Protein 3TXN (pdb70)

CATH classification: 1.25.40.570

Sequence (353 aa):
NDEERIRIKEQGILQQGELYKQEGKAKELADLIKVTRPFLSSISKAKAAKLVRSLVDMFLDMDAGTGIEVQLCKDCIEWAKQEKRTFLRQSLEARLIALYFDTALYTEALALGAQLLRELKKLDDKNLLVEVQLLESKTYHALSNLPKARAALTSARTTANAIYCPPKVQGALDLQSGILHAADERDFKTAFSYFYEAFEGFDSVDSVKALTSLKYMLLCKIMLGQSDDVNQLVSGKLAITYSGRDIDAMKSVAEASHKRSLADFQAALKEYKKELAEDVIVQAHLGTLYDTMLEQNLCRIIEPYSRVQVAHVAESIQLPMPQVEKKLSQMILDKKFSGILDQGEGVLIVFEE

Nearest PDB structures (foldseek):
  3txn-assembly1_A  TM=1.003E+00  e=1.479E-41  Drosophila melanogaster
  9e8q-assembly1_X  TM=8.795E-01  e=2.581E-27  Homo sapiens
  8jri-assembly1_X  TM=9.017E-01  e=1.755E-26  Homo sapiens
  5vhh-assembly1_X  TM=9.003E-01  e=1.157E-26  Homo sapiens
  7w3i-assembly1_X  TM=8.918E-01  e=2.073E-26  Homo sapiens

Radius of gyration: 26.59 Å; Cα contacts (8 Å, |Δi|>4): 386; chains: 1; bounding box: 50×84×37 Å

Foldseek 3Di:
DVVVVLVVVLVVLLVVLLVCLVVLPLVVLLVSLVVCVVSLVVDDLVSSLVSNVSSLVSNVNRPPDLVVNLVSLVVVLVVCVVVVSPVSNLVSLLVSLVSCLVVVVQVVNVVSLVVSLVVQVVDPDNQSVLSSLQSQLSSCVVVVNLVRSVVSLVVSVVSCVVPPDQLVSLLSSLQSVLLNCPLVPPPLPVSLVSLVSSLVSCPPPPVVSNLVSLLSNLLSCVSVLNLVCLVVSCVDPRNVVSDDLLSVLSNQCSVLSVVLALVSNVVSCVVSVCNACVPPRNVSCVVVVNLSSLVSNLCVQCVVDQKDALVSSCVSNVHDSVVSVVSVVVCCVVVVFAWDAPPPRRMIGHDDD

Organism: Drosophila melanogaster (NCBI:txid7227)

GO terms:
  GO:0000502 proteasome complex (C, IDA)
  GO:0005838 proteasome regulatory particle (C, IDA)
  GO:0043161 proteasome-mediated ubiquitin-dependent protein catabolic process (P, IC)
  GO:0005515 protein binding (F, IPI)
  GO:0005654 nucleoplasm (C, TAS)
  GO:0005829 cytosol (C, TAS)

Solvent-accessible surface area: 18500 Å² total; per-residue (Å²): 171,79,90,72,126,29,119,96,104,24,96,30,13,58,136,72,0,66,88,42,50,130,99,54,87,28,68,79,0,30,90,28,10,50,111,9,52,104,36,3,76,66,22,68,161,75,95,0,6,139,5,8,86,41,2,1,58,18,0,15,92,26,148,23,33,54,49,104,15,20,89,16,1,102,69,1,23,119,37,1,57,78,79,84,25,72,69,3,40,15,17,4,14,10,61,4,2,24,10,17,47,111,37,65,58,57,93,66,2,38,61,22,3,68,113,0,18,59,59,10,121,171,91,132,109,74,59,40,9,1,75,1,6,12,24,41,0,54,0,38,52,44,74,104,45,38,99,116,0,88,62,7,11,87,43,0,59,91,22,10,128,78,39,212,26,72,69,113,27,70,1,14,0,12,13,4,3,0,17,2,64,2,28,43,54,200,50,15,58,60,0,32,59,63,1,97,99,0,8,82,29,2,27,110,84,26,71,112,71,0,44,36,0,2,10,11,5,0,2,0,27,6,37,65,66,82,10,94,52,0,98,132,52,21,74,33,94,77,10,105,105,23,99,32,112,38,8,61,0,2,80,38,2,7,83,0,31,106,112,68,10,8,73,62,0,88,60,3,38,173,101,32,46,154,12,1,44,122,22,127,27,1,84,66,4,14,50,60,8,66,64,70,4,7,22,73,8,1,34,97,21,2,122,103,81,87,156,7,100,1,47,82,0,4,71,60,16,161,40,84,89,103,75,1,44,136,28,1,40,84,3,33,139,91,178,112,29,61,5,95,38,53,135,73,124,23,15,0,51,36,97,117,136

B-factor: mean 65.35, std 15.86, range [28.82, 137.59]

Secondary structure (DSSP, 8-state):
-HHHHHHHHHHHHHHHHHHHHHHT-HHHHHHHHHHTTTGGGGS-HHHHHHHHHHHHHHHTTS---HHHHHHHHHHHHHHHHHTT-HHHHHHHHHHHHHHHHHTT-HHHHHHHHHHHHHHHTTSS-THHHHHHHHHHHHHHHHTT-HHHHHHHHHHHHHHHHHS---HHHHHHHHHHHHHHHHHTTS-HHHHHHHHHHHHHHHTTT-HHHHHHHHHHHHHHHHHTT-GGGHHHHHHSHHHHTT-SHHHHHHHHHHHHHHTT-HHHHHHHHHHSTTTTTTSHHHHHHHHHHHHHHHHHHHHHHHTT-SEEEHHHHHHHHT--HHHHHHHHHHHHHTTSS-EEEETTTTEEEE---

Structure (mmCIF, N/CA/C/O backbone):
data_3TXN
#
_entry.id   3TXN
#
_cell.length_a   161.251
_cell.length_b   161.251
_cell.length_c   42.080
_cell.angle_alpha   90.000
_cell.angle_beta   90.000
_cell.angle_gamma   120.000
#
_symmetry.space_group_name_H-M   'P 61'
#
loop_
_entity.id
_entity.type
_entity.pdbx_description
1 polymer '26S proteasome regulatory complex subunit p42B'
2 non-polymer GLYCEROL
3 non-polymer 'SULFATE ION'
4 water water
#
loop_
_atom_site.group_PDB
_atom_site.id
_atom_site.type_symbol
_atom_site.label_atom_id
_atom_site.label_alt_id
_atom_site.label_comp_id
_atom_site.label_asym_id
_atom_site.label_entity_id
_atom_site.label_seq_id
_atom_site.pdbx_PDB_ins_code
_atom_site.Cartn_x
_atom_site.Cartn_y
_atom_site.Cartn_z
_atom_site.occupancy
_atom_site.B_iso_or_equiv
_atom_site.auth_seq_id
_atom_site.auth_comp_id
_atom_site.auth_asym_id
_atom_site.auth_atom_id
_atom_site.pdbx_PDB_model_num
ATOM 1 N N . ASN A 1 10 ? 50.898 92.349 -6.810 1.00 125.73 38 ASN A N 1
ATOM 2 C CA . ASN A 1 10 ? 51.282 91.936 -5.435 1.00 123.20 38 ASN A CA 1
ATOM 3 C C . ASN A 1 10 ? 50.074 91.749 -4.518 1.00 119.92 38 ASN A C 1
ATOM 4 O O . ASN A 1 10 ? 50.183 91.073 -3.491 1.00 118.02 38 ASN A O 1
ATOM 9 N N . ASP A 1 11 ? 48.928 92.333 -4.874 1.00 119.61 39 ASP A N 1
ATOM 10 C CA . ASP A 1 11 ? 47.733 92.169 -4.032 1.00 116.57 39 ASP A CA 1
ATOM 11 C C . ASP A 1 11 ? 46.796 91.022 -4.425 1.00 113.87 39 ASP A C 1
ATOM 12 O O . ASP A 1 11 ? 46.257 90.344 -3.545 1.00 111.23 39 ASP A O 1
ATOM 17 N N . GLU A 1 12 ? 46.600 90.799 -5.724 1.00 114.26 40 GLU A N 1
ATOM 18 C CA . GLU A 1 12 ? 45.841 89.631 -6.170 1.00 111.52 40 GLU A CA 1
ATOM 19 C C . GLU A 1 12 ? 46.588 88.350 -5.760 1.00 108.91 40 GLU A C 1
ATOM 20 O O . GLU A 1 12 ? 45.982 87.287 -5.544 1.00 106.48 40 GLU A O 1
ATOM 22 N N . GLU A 1 13 ? 47.908 88.485 -5.639 1.00 108.98 41 GLU A N 1
ATOM 23 C CA . GLU A 1 13 ? 48.797 87.389 -5.276 1.00 106.77 41 GLU A CA 1
ATOM 24 C C . GLU A 1 13 ? 48.750 87.079 -3.780 1.00 103.06 41 GLU A C 1
ATOM 25 O O . GLU A 1 13 ? 48.656 85.914 -3.387 1.00 101.05 41 GLU A O 1
ATOM 31 N N . ARG A 1 14 ? 48.819 88.118 -2.951 1.00 101.78 42 ARG A N 1
ATOM 32 C CA . ARG A 1 14 ? 48.821 87.928 -1.508 1.00 98.47 42 ARG A CA 1
ATOM 33 C C . ARG A 1 14 ? 47.463 87.415 -0.994 1.00 94.64 42 ARG A C 1
ATOM 34 O O . ARG A 1 14 ? 47.400 86.672 0.012 1.00 92.22 42 ARG A O 1
ATOM 42 N N . ILE A 1 15 ? 46.390 87.785 -1.705 1.00 93.12 43 ILE A N 1
ATOM 43 C CA . ILE A 1 15 ? 45.058 87.218 -1.445 1.00 89.47 43 ILE A CA 1
ATOM 44 C C . ILE A 1 15 ? 45.009 85.719 -1.793 1.00 86.60 43 ILE A C 1
ATOM 45 O O . ILE A 1 15 ? 44.407 84.915 -1.063 1.00 84.34 43 ILE A O 1
ATOM 50 N N . ARG A 1 16 ? 45.675 85.343 -2.880 1.00 85.94 44 ARG A N 1
ATOM 51 C CA . ARG A 1 16 ? 45.796 83.935 -3.246 1.00 83.87 44 ARG A CA 1
ATOM 52 C C . ARG A 1 16 ? 46.547 83.110 -2.179 1.00 80.30 44 ARG A C 1
ATOM 53 O O . ARG A 1 16 ? 46.078 82.053 -1.773 1.00 78.19 44 ARG A O 1
ATOM 61 N N . ILE A 1 17 ? 47.700 83.613 -1.741 1.00 79.67 45 ILE A N 1
ATOM 62 C CA . ILE A 1 17 ? 48.548 82.980 -0.724 1.00 77.00 45 ILE A CA 1
ATOM 63 C C . ILE A 1 17 ? 47.824 82.795 0.631 1.00 73.65 45 ILE A C 1
ATOM 64 O O . ILE A 1 17 ? 48.032 81.771 1.313 1.00 72.51 45 ILE A O 1
ATOM 69 N N . LYS A 1 18 ? 46.963 83.766 0.993 1.00 71.78 46 LYS A N 1
ATOM 70 C CA . LYS A 1 18 ? 46.079 83.671 2.153 1.00 68.73 46 LYS A CA 1
ATOM 71 C C . LYS A 1 18 ? 45.050 82.516 2.027 1.00 67.19 46 LYS A C 1
ATOM 72 O O . LYS A 1 18 ? 44.794 81.787 3.000 1.00 65.01 46 LYS A O 1
ATOM 78 N N . GLU A 1 19 ? 44.451 82.379 0.839 1.00 66.81 47 GLU A N 1
ATOM 79 C CA . GLU A 1 19 ? 43.547 81.272 0.532 1.00 65.06 47 GLU A CA 1
ATOM 80 C C . GLU A 1 19 ? 44.240 79.947 0.809 1.00 63.34 47 GLU A C 1
ATOM 81 O O . GLU A 1 19 ? 43.716 79.128 1.583 1.00 60.66 47 GLU A O 1
ATOM 87 N N . GLN A 1 20 ? 45.422 79.753 0.201 1.00 63.83 48 GLN A N 1
ATOM 88 C CA . GLN A 1 20 ? 46.233 78.565 0.471 1.00 63.46 48 GLN A CA 1
ATOM 89 C C . GLN A 1 20 ? 46.430 78.380 1.972 1.00 62.48 48 GLN A C 1
ATOM 90 O O . GLN A 1 20 ? 46.147 77.320 2.497 1.00 62.09 48 GLN A O 1
ATOM 96 N N . GLY A 1 21 ? 46.887 79.428 2.650 1.00 62.99 49 GLY A N 1
ATOM 97 C CA . GLY A 1 21 ? 47.202 79.371 4.064 1.00 62.55 49 GLY A CA 1
ATOM 98 C C . GLY A 1 21 ? 46.051 78.956 4.955 1.00 60.58 49 GLY A C 1
ATOM 99 O O . GLY A 1 21 ? 46.211 78.088 5.808 1.00 59.87 49 GLY A O 1
ATOM 100 N N . ILE A 1 22 ? 44.889 79.566 4.743 1.00 59.73 50 ILE A N 1
ATOM 101 C CA . ILE A 1 22 ? 43.688 79.212 5.487 1.00 57.93 50 ILE A CA 1
ATOM 102 C C . ILE A 1 22 ? 43.381 77.722 5.368 1.00 57.35 50 ILE A C 1
ATOM 103 O O . ILE A 1 22 ? 43.126 77.059 6.377 1.00 57.12 50 ILE A O 1
ATOM 108 N N . LEU A 1 23 ? 43.424 77.196 4.144 1.00 57.20 51 LEU A N 1
ATOM 109 C CA . LEU A 1 23 ? 43.121 75.804 3.913 1.00 56.34 51 LEU A CA 1
ATOM 110 C C . LEU A 1 23 ? 44.199 74.909 4.502 1.00 56.70 51 LEU A C 1
ATOM 111 O O . LEU A 1 23 ? 43.878 73.892 5.111 1.00 55.55 51 LEU A O 1
ATOM 116 N N . GLN A 1 24 ? 45.466 75.281 4.332 1.00 57.93 52 GLN A N 1
ATOM 117 C CA . GLN A 1 24 ? 46.559 74.485 4.899 1.00 59.34 52 GLN A CA 1
ATOM 118 C C . GLN A 1 24 ? 46.409 74.324 6.430 1.00 59.78 52 GLN A C 1
ATOM 119 O O . GLN A 1 24 ? 46.453 73.202 6.947 1.00 59.75 52 GLN A O 1
ATOM 125 N N . GLN A 1 25 ? 46.190 75.443 7.125 1.00 60.08 53 GLN A N 1
ATOM 126 C CA . GLN A 1 25 ? 46.040 75.465 8.564 1.00 60.58 53 GLN A CA 1
ATOM 127 C C . GLN A 1 25 ? 44.795 74.728 9.028 1.00 60.09 53 GLN A C 1
ATOM 128 O O . GLN A 1 25 ? 44.827 74.055 10.055 1.00 60.49 53 GLN A O 1
ATOM 134 N N . GLY A 1 26 ? 43.698 74.870 8.289 1.00 59.46 54 GLY A N 1
ATOM 135 C CA . GLY A 1 26 ? 42.467 74.191 8.625 1.00 59.49 54 GLY A CA 1
ATOM 136 C C . GLY A 1 26 ? 42.642 72.691 8.500 1.00 60.23 54 GLY A C 1
ATOM 137 O O . GLY A 1 26 ? 42.146 71.918 9.324 1.00 60.00 54 GLY A O 1
ATOM 138 N N . GLU A 1 27 ? 43.358 72.295 7.456 1.00 61.29 55 GLU A N 1
ATOM 139 C CA . GLU A 1 27 ? 43.670 70.907 7.180 1.00 62.27 55 GLU A CA 1
ATOM 140 C C . GLU A 1 27 ? 44.541 70.366 8.302 1.00 63.43 55 GLU A C 1
ATOM 141 O O . GLU A 1 27 ? 44.360 69.233 8.722 1.00 64.13 55 GLU A O 1
ATOM 147 N N . LEU A 1 28 ? 45.458 71.186 8.802 1.00 64.57 56 LEU A N 1
ATOM 148 C CA . LEU A 1 28 ? 46.344 70.790 9.898 1.00 66.33 56 LEU A CA 1
ATOM 149 C C . LEU A 1 28 ? 45.559 70.582 11.194 1.00 66.31 56 LEU A C 1
ATOM 150 O O . LEU A 1 28 ? 45.791 69.607 11.908 1.00 66.60 56 LEU A O 1
ATOM 155 N N . TYR A 1 29 ? 44.633 71.494 11.492 1.00 65.91 57 TYR A N 1
ATOM 156 C CA . TYR A 1 29 ? 43.775 71.339 12.661 1.00 66.62 57 TYR A CA 1
ATOM 157 C C . TYR A 1 29 ? 42.973 70.043 12.548 1.00 66.37 57 TYR A C 1
ATOM 158 O O . TYR A 1 29 ? 42.823 69.323 13.531 1.00 67.73 57 TYR A O 1
ATOM 167 N N . LYS A 1 30 ? 42.478 69.749 11.348 1.00 65.49 58 LYS A N 1
ATOM 168 C CA . LYS A 1 30 ? 41.752 68.517 11.089 1.00 65.60 58 LYS A CA 1
ATOM 169 C C . LYS A 1 30 ? 42.569 67.250 11.400 1.00 67.11 58 LYS A C 1
ATOM 170 O O . LYS A 1 30 ? 42.104 66.395 12.143 1.00 67.37 58 LYS A O 1
ATOM 176 N N . GLN A 1 31 ? 43.769 67.146 10.824 1.00 68.47 59 GLN A N 1
ATOM 177 C CA . GLN A 1 31 ? 44.674 66.008 11.046 1.00 70.37 59 GLN A CA 1
ATOM 178 C C . GLN A 1 31 ? 45.125 65.850 12.510 1.00 72.31 59 GLN A C 1
ATOM 179 O O . GLN A 1 31 ? 45.302 64.730 12.980 1.00 73.80 59 GLN A O 1
ATOM 185 N N . GLU A 1 32 ? 45.311 66.957 13.224 1.00 73.01 60 GLU A N 1
ATOM 186 C CA . GLU A 1 32 ? 45.736 66.911 14.632 1.00 75.54 60 GLU A CA 1
ATOM 187 C C . GLU A 1 32 ? 44.562 66.777 15.610 1.00 74.92 60 GLU A C 1
ATOM 188 O O . GLU A 1 32 ? 44.759 66.681 16.824 1.00 76.61 60 GLU A O 1
ATOM 194 N N . GLY A 1 33 ? 43.347 66.753 15.064 1.00 72.66 61 GLY A N 1
ATOM 195 C CA . GLY A 1 33 ? 42.133 66.634 15.859 1.00 71.82 61 GLY A CA 1
ATOM 196 C C . GLY A 1 33 ? 41.783 67.828 16.732 1.00 72.23 61 GLY A C 1
ATOM 197 O O . GLY A 1 33 ? 41.187 67.650 17.782 1.00 73.47 61 GLY A O 1
ATOM 198 N N . LYS A 1 34 ? 42.123 69.042 16.297 1.00 71.56 62 LYS A N 1
ATOM 199 C CA . LYS A 1 34 ? 41.802 70.259 17.058 1.00 72.19 62 LYS A CA 1
ATOM 200 C C . LYS A 1 34 ? 40.520 70.953 16.588 1.00 70.66 62 LYS A C 1
ATOM 201 O O . LYS A 1 34 ? 40.582 71.992 15.923 1.00 70.21 62 LYS A O 1
ATOM 207 N N . ALA A 1 35 ? 39.367 70.389 16.959 1.00 70.18 63 ALA A N 1
ATOM 208 C CA . ALA A 1 35 ? 38.050 70.898 16.540 1.00 68.83 63 ALA A CA 1
ATOM 209 C C . ALA A 1 35 ? 37.766 72.389 16.842 1.00 69.52 63 ALA A C 1
ATOM 210 O O . ALA A 1 35 ? 37.300 73.119 15.963 1.00 68.77 63 ALA A O 1
ATOM 212 N N . LYS A 1 36 ? 38.051 72.826 18.068 1.00 71.10 64 LYS A N 1
ATOM 213 C CA . LYS A 1 36 ? 37.749 74.185 18.532 1.00 71.93 64 LYS A CA 1
ATOM 214 C C . LYS A 1 36 ? 38.563 75.238 17.791 1.00 71.12 64 LYS A C 1
ATOM 215 O O . LYS A 1 36 ? 38.063 76.322 17.473 1.00 70.92 64 LYS A O 1
ATOM 217 N N . GLU A 1 37 ? 39.829 74.910 17.550 1.00 70.76 65 GLU A N 1
ATOM 218 C CA . GLU A 1 37 ? 40.732 75.733 16.768 1.00 69.83 65 GLU A CA 1
ATOM 219 C C . GLU A 1 37 ? 40.170 75.925 15.355 1.00 67.44 65 GLU A C 1
ATOM 220 O O . GLU A 1 37 ? 40.157 77.041 14.838 1.00 67.17 65 GLU A O 1
ATOM 226 N N . LEU A 1 38 ? 39.679 74.840 14.756 1.00 65.43 66 LEU A N 1
ATOM 227 C CA . LEU A 1 38 ? 39.071 74.901 13.436 1.00 63.44 66 LEU A CA 1
ATOM 228 C C . LEU A 1 38 ? 37.755 75.684 13.427 1.00 63.47 66 LEU A C 1
ATOM 229 O O . LEU A 1 38 ? 37.507 76.445 12.498 1.00 63.50 66 LEU A O 1
ATOM 234 N N . ALA A 1 39 ? 36.925 75.513 14.450 1.00 64.32 67 ALA A N 1
ATOM 235 C CA . ALA A 1 39 ? 35.719 76.334 14.610 1.00 65.43 67 ALA A CA 1
ATOM 236 C C . ALA A 1 39 ? 36.065 77.817 14.681 1.00 67.06 67 ALA A C 1
ATOM 237 O O . ALA A 1 39 ? 35.370 78.649 14.095 1.00 67.92 67 ALA A O 1
ATOM 239 N N . ASP A 1 40 ? 37.140 78.151 15.390 1.00 68.06 68 ASP A N 1
ATOM 240 C CA . ASP A 1 40 ? 37.546 79.538 15.535 1.00 69.35 68 ASP A CA 1
ATOM 241 C C . ASP A 1 40 ? 38.067 80.098 14.218 1.00 68.04 68 ASP A C 1
ATOM 242 O O . ASP A 1 40 ? 37.757 81.239 13.853 1.00 69.02 68 ASP A O 1
ATOM 247 N N . LEU A 1 41 ? 38.864 79.296 13.515 1.00 66.17 69 LEU A N 1
ATOM 248 C CA . LEU A 1 41 ? 39.364 79.649 12.188 1.00 64.67 69 LEU A CA 1
ATOM 249 C C . LEU A 1 41 ? 38.213 79.937 11.216 1.00 64.23 69 LEU A C 1
ATOM 250 O O . LEU A 1 41 ? 38.294 80.839 10.382 1.00 64.33 69 LEU A O 1
ATOM 255 N N . ILE A 1 42 ? 37.143 79.157 11.317 1.00 63.78 70 ILE A N 1
ATOM 256 C CA . ILE A 1 42 ? 35.956 79.431 10.515 1.00 63.65 70 ILE A CA 1
ATOM 257 C C . ILE A 1 42 ? 35.378 80.826 10.829 1.00 65.21 70 ILE A C 1
ATOM 258 O O . ILE A 1 42 ? 35.030 81.560 9.914 1.00 65.54 70 ILE A O 1
ATOM 263 N N . LYS A 1 43 ? 35.288 81.184 12.111 1.00 66.39 71 LYS A N 1
ATOM 264 C CA . LYS A 1 43 ? 34.788 82.508 12.497 1.00 68.36 71 LYS A CA 1
ATOM 265 C C . LYS A 1 43 ? 35.751 83.607 12.071 1.00 68.90 71 LYS A C 1
ATOM 266 O O . LYS A 1 43 ? 35.333 84.574 11.449 1.00 69.82 71 LYS A O 1
ATOM 268 N N . VAL A 1 44 ? 37.038 83.425 12.358 1.00 68.73 72 VAL A N 1
ATOM 269 C CA . VAL A 1 44 ? 38.054 84.466 12.150 1.00 69.93 72 VAL A CA 1
ATOM 270 C C . VAL A 1 44 ? 38.273 84.875 10.688 1.00 69.34 72 VAL A C 1
ATOM 271 O O . VAL A 1 44 ? 38.609 86.030 10.400 1.00 70.57 72 VAL A O 1
ATOM 275 N N . THR A 1 45 ? 38.070 83.939 9.774 1.00 67.67 73 THR A N 1
ATOM 276 C CA . THR A 1 45 ? 38.290 84.188 8.348 1.00 67.59 73 THR A CA 1
ATOM 277 C C . THR A 1 45 ? 37.141 84.936 7.689 1.00 68.72 73 THR A C 1
ATOM 278 O O . THR A 1 45 ? 37.259 85.333 6.534 1.00 69.22 73 THR A O 1
ATOM 282 N N . ARG A 1 46 ? 36.036 85.121 8.410 1.00 69.80 74 ARG A N 1
ATOM 283 C CA . ARG A 1 46 ? 34.825 85.732 7.839 1.00 71.41 74 ARG A CA 1
ATOM 284 C C . ARG A 1 46 ? 34.998 87.106 7.179 1.00 73.87 74 ARG A C 1
ATOM 285 O O . ARG A 1 46 ? 34.557 87.293 6.049 1.00 74.78 74 ARG A O 1
ATOM 293 N N . PRO A 1 47 ? 35.636 88.075 7.865 1.00 75.56 75 PRO A N 1
ATOM 294 C CA . PRO A 1 47 ? 35.832 89.348 7.145 1.00 77.56 75 PRO A CA 1
ATOM 295 C C . PRO A 1 47 ? 36.693 89.239 5.873 1.00 77.33 75 PRO A C 1
ATOM 296 O O . PRO A 1 47 ? 36.393 89.898 4.876 1.00 79.00 75 PRO A O 1
ATOM 300 N N . PHE A 1 48 ? 37.737 88.416 5.901 1.00 75.89 76 PHE A N 1
ATOM 301 C CA . PHE A 1 48 ? 38.585 88.213 4.725 1.00 75.62 76 PHE A CA 1
ATOM 302 C C . PHE A 1 48 ? 37.775 87.736 3.516 1.00 75.72 76 PHE A C 1
ATOM 303 O O . PHE A 1 48 ? 38.052 88.112 2.377 1.00 76.64 76 PHE A O 1
ATOM 311 N N . LEU A 1 49 ? 36.775 86.904 3.772 1.00 74.68 77 LEU A N 1
ATOM 312 C CA . LEU A 1 49 ? 35.958 86.342 2.705 1.00 75.05 77 LEU A CA 1
ATOM 313 C C . LEU A 1 49 ? 35.302 87.391 1.793 1.00 78.03 77 LEU A C 1
ATOM 314 O O . LEU A 1 49 ? 34.908 87.079 0.661 1.00 78.98 77 LEU A O 1
ATOM 319 N N . SER A 1 50 ? 35.208 88.630 2.266 1.00 80.01 78 SER A N 1
ATOM 320 C CA . SER A 1 50 ? 34.489 89.668 1.531 1.00 83.06 78 SER A CA 1
ATOM 321 C C . SER A 1 50 ? 35.381 90.409 0.535 1.00 84.74 78 SER A C 1
ATOM 322 O O . SER A 1 50 ? 34.892 91.164 -0.322 1.00 86.79 78 SER A O 1
ATOM 325 N N . SER A 1 51 ? 36.687 90.167 0.643 1.00 83.76 79 SER A N 1
ATOM 326 C CA . SER A 1 51 ? 37.651 90.652 -0.338 1.00 84.79 79 SER A CA 1
ATOM 327 C C . SER A 1 51 ? 37.893 89.631 -1.469 1.00 83.92 79 SER A C 1
ATOM 328 O O . SER A 1 51 ? 38.801 89.804 -2.287 1.00 85.18 79 SER A O 1
ATOM 331 N N . ILE A 1 52 ? 37.085 88.572 -1.510 1.00 81.88 80 ILE A N 1
ATOM 332 C CA . ILE A 1 52 ? 37.068 87.659 -2.673 1.00 81.30 80 ILE A CA 1
ATOM 333 C C . ILE A 1 52 ? 35.641 87.388 -3.170 1.00 81.61 80 ILE A C 1
ATOM 334 O O . ILE A 1 52 ? 34.657 87.574 -2.437 1.00 81.12 80 ILE A O 1
ATOM 339 N N . SER A 1 53 ? 35.544 86.922 -4.412 1.00 82.37 81 SER A N 1
ATOM 340 C CA . SER A 1 53 ? 34.257 86.729 -5.055 1.00 83.65 81 SER A CA 1
ATOM 341 C C . SER A 1 53 ? 33.362 85.802 -4.217 1.00 82.12 81 SER A C 1
ATOM 342 O O . SER A 1 53 ? 33.853 84.967 -3.422 1.00 79.66 81 SER A O 1
ATOM 345 N N . LYS A 1 54 ? 32.047 85.947 -4.390 1.00 83.51 82 LYS A N 1
ATOM 346 C CA . LYS A 1 54 ? 31.101 85.127 -3.642 1.00 81.93 82 LYS A CA 1
ATOM 347 C C . LYS A 1 54 ? 31.397 83.639 -3.864 1.00 79.43 82 LYS A C 1
ATOM 348 O O . LYS A 1 54 ? 31.181 82.807 -2.957 1.00 77.00 82 LYS A O 1
ATOM 354 N N . ALA A 1 55 ? 31.929 83.317 -5.050 1.00 79.74 83 ALA A N 1
ATOM 355 C CA . ALA A 1 55 ? 32.158 81.912 -5.440 1.00 77.62 83 ALA A CA 1
ATOM 356 C C . ALA A 1 55 ? 33.425 81.328 -4.813 1.00 75.34 83 ALA A C 1
ATOM 357 O O . ALA A 1 55 ? 33.414 80.174 -4.363 1.00 73.44 83 ALA A O 1
ATOM 359 N N . LYS A 1 56 ? 34.499 82.123 -4.786 1.00 75.92 84 LYS A N 1
ATOM 360 C CA . LYS A 1 56 ? 35.749 81.761 -4.106 1.00 74.30 84 LYS A CA 1
ATOM 361 C C . LYS A 1 56 ? 35.511 81.563 -2.610 1.00 71.90 84 LYS A C 1
ATOM 362 O O . LYS A 1 56 ? 36.037 80.624 -1.998 1.00 69.99 84 LYS A O 1
ATOM 368 N N . ALA A 1 57 ? 34.707 82.459 -2.041 1.00 72.05 85 ALA A N 1
ATOM 369 C CA . ALA A 1 57 ? 34.342 82.431 -0.635 1.00 70.28 85 ALA A CA 1
ATOM 370 C C . ALA A 1 57 ? 33.548 81.176 -0.307 1.00 68.28 85 ALA A C 1
ATOM 371 O O . ALA A 1 57 ? 33.818 80.507 0.693 1.00 66.58 85 ALA A O 1
ATOM 373 N N . ALA A 1 58 ? 32.585 80.852 -1.166 1.00 68.44 86 ALA A N 1
ATOM 374 C CA . ALA A 1 58 ? 31.754 79.653 -0.994 1.00 66.43 86 ALA A CA 1
ATOM 375 C C . ALA A 1 58 ? 32.581 78.375 -1.040 1.00 64.24 86 ALA A C 1
ATOM 376 O O . ALA A 1 58 ? 32.406 77.509 -0.197 1.00 62.71 86 ALA A O 1
ATOM 378 N N . LYS A 1 59 ? 33.489 78.262 -2.007 1.00 64.70 87 LYS A N 1
ATOM 379 C CA . LYS A 1 59 ? 34.447 77.153 -2.028 1.00 63.49 87 LYS A CA 1
ATOM 380 C C . LYS A 1 59 ? 35.164 77.091 -0.705 1.00 61.72 87 LYS A C 1
ATOM 381 O O . LYS A 1 59 ? 35.232 76.048 -0.074 1.00 60.34 87 LYS A O 1
ATOM 387 N N . LEU A 1 60 ? 35.697 78.229 -0.281 1.00 62.59 88 LEU A N 1
ATOM 388 C CA . LEU A 1 60 ? 36.500 78.264 0.923 1.00 61.62 88 LEU A CA 1
ATOM 389 C C . LEU A 1 60 ? 35.694 77.801 2.144 1.00 60.27 88 LEU A C 1
ATOM 390 O O . LEU A 1 60 ? 36.092 76.847 2.801 1.00 59.04 88 LEU A O 1
ATOM 395 N N . VAL A 1 61 ? 34.546 78.420 2.404 1.00 60.97 89 VAL A N 1
ATOM 396 C CA . VAL A 1 61 ? 33.696 78.019 3.534 1.00 61.17 89 VAL A CA 1
ATOM 397 C C . VAL A 1 61 ? 33.271 76.533 3.459 1.00 60.32 89 VAL A C 1
ATOM 398 O O . VAL A 1 61 ? 33.348 75.822 4.465 1.00 59.53 89 VAL A O 1
ATOM 402 N N . ARG A 1 62 ? 32.851 76.068 2.278 1.00 60.56 90 ARG A N 1
ATOM 403 C CA . ARG A 1 62 ? 32.413 74.668 2.098 1.00 59.50 90 ARG A CA 1
ATOM 404 C C . ARG A 1 62 ? 33.532 73.692 2.424 1.00 58.29 90 ARG A C 1
ATOM 405 O O . ARG A 1 62 ? 33.320 72.657 3.058 1.00 57.67 90 ARG A O 1
ATOM 413 N N . SER A 1 63 ? 34.729 74.036 1.978 1.00 58.56 91 SER A N 1
ATOM 414 C CA . SER A 1 63 ? 35.903 73.218 2.191 1.00 58.33 91 SER A CA 1
ATOM 415 C C . SER A 1 63 ? 36.252 73.099 3.702 1.00 57.98 91 SER A C 1
ATOM 416 O O . SER A 1 63 ? 36.509 71.995 4.200 1.00 57.93 91 SER A O 1
ATOM 419 N N . LEU A 1 64 ? 36.190 74.212 4.441 1.00 58.04 92 LEU A N 1
ATOM 420 C CA . LEU A 1 64 ? 36.462 74.186 5.885 1.00 57.86 92 LEU A CA 1
ATOM 421 C C . LEU A 1 64 ? 35.408 73.430 6.689 1.00 57.51 92 LEU A C 1
ATOM 422 O O . LEU A 1 64 ? 35.737 72.692 7.615 1.00 57.19 92 LEU A O 1
ATOM 427 N N . VAL A 1 65 ? 34.143 73.632 6.346 1.00 57.62 93 VAL A N 1
ATOM 428 C CA . VAL A 1 65 ? 33.055 72.953 7.021 1.00 57.59 93 VAL A CA 1
ATOM 429 C C . VAL A 1 65 ? 33.156 71.434 6.805 1.00 57.26 93 VAL A C 1
ATOM 430 O O . VAL A 1 65 ? 32.947 70.664 7.736 1.00 57.23 93 VAL A O 1
ATOM 434 N N . ASP A 1 66 ? 33.495 71.017 5.587 1.00 57.19 94 ASP A N 1
ATOM 435 C CA . ASP A 1 66 ? 33.754 69.609 5.300 1.00 57.02 94 ASP A CA 1
ATOM 436 C C . ASP A 1 66 ? 34.880 69.063 6.133 1.00 57.28 94 ASP A C 1
ATOM 437 O O . ASP A 1 66 ? 34.806 67.940 6.608 1.00 56.90 94 ASP A O 1
ATOM 442 N N . MET A 1 67 ? 35.946 69.843 6.264 1.00 58.32 95 MET A N 1
ATOM 443 C CA . MET A 1 67 ? 37.036 69.464 7.147 1.00 59.34 95 MET A CA 1
ATOM 444 C C . MET A 1 67 ? 36.499 69.252 8.550 1.00 60.04 95 MET A C 1
ATOM 445 O O . MET A 1 67 ? 36.814 68.248 9.192 1.00 60.74 95 MET A O 1
ATOM 450 N N . PHE A 1 68 ? 35.675 70.187 9.020 1.00 60.72 96 PHE A N 1
ATOM 451 C CA . PHE A 1 68 ? 35.140 70.113 10.377 1.00 62.19 96 PHE A CA 1
ATOM 452 C C . PHE A 1 68 ? 34.276 68.866 10.581 1.00 62.00 96 PHE A C 1
ATOM 453 O O . PHE A 1 68 ? 34.284 68.258 11.641 1.00 62.67 96 PHE A O 1
ATOM 461 N N . LEU A 1 69 ? 33.551 68.478 9.551 1.00 61.63 97 LEU A N 1
ATOM 462 C CA . LEU A 1 69 ? 32.617 67.377 9.680 1.00 62.24 97 LEU A CA 1
ATOM 463 C C . LEU A 1 69 ? 33.256 65.988 9.499 1.00 62.29 97 LEU A C 1
ATOM 464 O O . LEU A 1 69 ? 32.568 64.995 9.599 1.00 61.91 97 LEU A O 1
ATOM 469 N N . ASP A 1 70 ? 34.562 65.929 9.241 1.00 63.62 98 ASP A N 1
ATOM 470 C CA . ASP A 1 70 ? 35.296 64.665 9.225 1.00 65.11 98 ASP A CA 1
ATOM 471 C C . ASP A 1 70 ? 36.249 64.567 10.414 1.00 67.20 98 ASP A C 1
ATOM 472 O O . ASP A 1 70 ? 37.396 64.129 10.261 1.00 67.90 98 ASP A O 1
ATOM 477 N N . MET A 1 71 ? 35.780 64.973 11.594 1.00 68.77 99 MET A N 1
ATOM 478 C CA . MET A 1 71 ? 36.645 65.066 12.758 1.00 70.92 99 MET A CA 1
ATOM 479 C C . MET A 1 71 ? 36.117 64.312 13.967 1.00 73.31 99 MET A C 1
ATOM 480 O O . MET A 1 71 ? 36.779 64.282 15.014 1.00 75.32 99 MET A O 1
ATOM 485 N N . ASP A 1 72 ? 34.925 63.730 13.851 1.00 73.79 100 ASP A N 1
ATOM 486 C CA . ASP A 1 72 ? 34.280 63.069 14.998 1.00 76.30 100 ASP A CA 1
ATOM 487 C C . ASP A 1 72 ? 34.153 64.058 16.166 1.00 78.19 100 ASP A C 1
ATOM 488 O O . ASP A 1 72 ? 34.437 63.723 17.321 1.00 80.82 100 ASP A O 1
ATOM 493 N N . ALA A 1 73 ? 33.744 65.284 15.864 1.00 77.93 101 ALA A N 1
ATOM 494 C CA . ALA A 1 73 ? 33.652 66.335 16.882 1.00 79.77 101 ALA A CA 1
ATOM 495 C C . ALA A 1 73 ? 32.455 66.151 17.820 1.00 81.23 101 ALA A C 1
ATOM 496 O O . ALA A 1 73 ? 32.383 66.764 18.884 1.00 83.53 101 ALA A O 1
ATOM 498 N N . GLY A 1 74 ? 31.514 65.309 17.421 1.00 80.49 102 GLY A N 1
ATOM 499 C CA . GLY A 1 74 ? 30.286 65.154 18.181 1.00 81.93 102 GLY A CA 1
ATOM 500 C C . GLY A 1 74 ? 29.154 65.776 17.403 1.00 80.67 102 GLY A C 1
ATOM 501 O O . GLY A 1 74 ? 29.115 66.994 17.202 1.00 81.12 102 GLY A O 1
ATOM 502 N N . THR A 1 75 ? 28.244 64.921 16.958 1.00 79.39 103 THR A N 1
ATOM 503 C CA . THR A 1 75 ? 27.063 65.322 16.218 1.00 78.13 103 THR A CA 1
ATOM 504 C C . THR A 1 75 ? 26.561 66.688 16.647 1.00 78.92 103 THR A C 1
ATOM 505 O O . THR A 1 75 ? 26.376 67.559 15.801 1.00 78.40 103 THR A O 1
ATOM 509 N N . GLY A 1 76 ? 26.374 66.871 17.955 1.00 80.29 104 GLY A N 1
ATOM 510 C CA . GLY A 1 76 ? 25.936 68.140 18.517 1.00 81.26 104 GLY A CA 1
ATOM 511 C C . GLY A 1 76 ? 26.737 69.346 18.070 1.00 79.99 104 GLY A C 1
ATOM 512 O O . GLY A 1 76 ? 26.162 70.344 17.642 1.00 80.08 104 GLY A O 1
ATOM 513 N N . ILE A 1 77 ? 28.061 69.257 18.169 1.00 78.70 105 ILE A N 1
ATOM 514 C CA . ILE A 1 77 ? 28.922 70.371 17.794 1.00 78.04 105 ILE A CA 1
ATOM 515 C C . ILE A 1 77 ? 28.975 70.540 16.268 1.00 75.57 105 ILE A C 1
ATOM 516 O O . ILE A 1 77 ? 29.095 71.660 15.767 1.00 75.39 105 ILE A O 1
ATOM 521 N N . GLU A 1 78 ? 28.853 69.427 15.544 1.00 73.74 106 GLU A N 1
ATOM 522 C CA . GLU A 1 78 ? 28.834 69.440 14.086 1.00 71.53 106 GLU A CA 1
ATOM 523 C C . GLU A 1 78 ? 27.586 70.131 13.544 1.00 71.47 106 GLU A C 1
ATOM 524 O O . GLU A 1 78 ? 27.675 70.959 12.638 1.00 70.72 106 GLU A O 1
ATOM 530 N N . VAL A 1 79 ? 26.428 69.802 14.111 1.00 72.44 107 VAL A N 1
ATOM 531 C CA . VAL A 1 79 ? 25.158 70.338 13.622 1.00 72.92 107 VAL A CA 1
ATOM 532 C C . VAL A 1 79 ? 25.026 71.805 13.983 1.00 73.78 107 VAL A C 1
ATOM 533 O O . VAL A 1 79 ? 24.441 72.587 13.239 1.00 74.19 107 VAL A O 1
ATOM 537 N N . GLN A 1 80 ? 25.602 72.175 15.119 1.00 74.37 108 GLN A N 1
ATOM 538 C CA . GLN A 1 80 ? 25.585 73.560 15.576 1.00 75.25 108 GLN A CA 1
ATOM 539 C C . GLN A 1 80 ? 26.487 74.437 14.719 1.00 73.19 108 GLN A C 1
ATOM 540 O O . GLN A 1 80 ? 26.130 75.572 14.391 1.00 73.91 108 GLN A O 1
ATOM 546 N N . LEU A 1 81 ? 27.648 73.906 14.353 1.00 70.41 109 LEU A N 1
ATOM 547 C CA . LEU A 1 81 ? 28.560 74.625 13.475 1.00 68.91 109 LEU A CA 1
ATOM 548 C C . LEU A 1 81 ? 27.949 74.906 12.096 1.00 68.06 109 LEU A C 1
ATOM 549 O O . LEU A 1 81 ? 28.152 75.989 11.528 1.00 68.16 109 LEU A O 1
ATOM 554 N N . CYS A 1 82 ? 27.217 73.917 11.578 1.00 67.17 110 CYS A N 1
ATOM 555 C CA . CYS A 1 82 ? 26.493 74.031 10.318 1.00 66.88 110 CYS A CA 1
ATOM 556 C C . CYS A 1 82 ? 25.425 75.100 10.371 1.00 68.97 110 CYS A C 1
ATOM 557 O O . CYS A 1 82 ? 25.326 75.906 9.443 1.00 69.20 110 CYS A O 1
ATOM 560 N N . LYS A 1 83 ? 24.630 75.105 11.448 1.00 70.57 111 LYS A N 1
ATOM 561 C CA . LYS A 1 83 ? 23.553 76.085 11.601 1.00 73.36 111 LYS A CA 1
ATOM 562 C C . LYS A 1 83 ? 24.111 77.501 11.685 1.00 74.46 111 LYS A C 1
ATOM 563 O O . LYS A 1 83 ? 23.528 78.430 11.124 1.00 75.80 111 LYS A O 1
ATOM 569 N N . ASP A 1 84 ? 25.258 77.643 12.356 1.00 74.11 112 ASP A N 1
ATOM 570 C CA . ASP A 1 84 ? 25.922 78.938 12.529 1.00 75.22 112 ASP A CA 1
ATOM 571 C C . ASP A 1 84 ? 26.394 79.517 11.198 1.00 73.85 112 ASP A C 1
ATOM 572 O O . ASP A 1 84 ? 26.185 80.708 10.929 1.00 74.94 112 ASP A O 1
ATOM 577 N N . CYS A 1 85 ? 27.023 78.676 10.376 1.00 70.93 113 CYS A N 1
ATOM 578 C CA . CYS A 1 85 ? 27.468 79.103 9.056 1.00 70.03 113 CYS A CA 1
ATOM 579 C C . CYS A 1 85 ? 26.283 79.426 8.153 1.00 71.25 113 CYS A C 1
ATOM 580 O O . CYS A 1 85 ? 26.345 80.353 7.350 1.00 72.28 113 CYS A O 1
ATOM 583 N N . ILE A 1 86 ? 25.208 78.656 8.289 1.00 71.54 114 ILE A N 1
ATOM 584 C CA . ILE A 1 86 ? 23.972 78.934 7.571 1.00 73.10 114 ILE A CA 1
ATOM 585 C C . ILE A 1 86 ? 23.425 80.297 7.988 1.00 75.83 114 ILE A C 1
ATOM 586 O O . ILE A 1 86 ? 23.267 81.172 7.147 1.00 76.94 114 ILE A O 1
ATOM 591 N N . GLU A 1 87 ? 23.167 80.472 9.286 1.00 77.44 115 GLU A N 1
ATOM 592 C CA . GLU A 1 87 ? 22.685 81.744 9.852 1.00 80.47 115 GLU A CA 1
ATOM 593 C C . GLU A 1 87 ? 23.580 82.948 9.484 1.00 80.54 115 GLU A C 1
ATOM 594 O O . GLU A 1 87 ? 23.079 84.047 9.232 1.00 82.68 115 GLU A O 1
ATOM 600 N N . TRP A 1 88 ? 24.893 82.727 9.454 1.00 78.20 116 TRP A N 1
ATOM 601 C CA . TRP A 1 88 ? 25.829 83.713 8.946 1.00 78.35 116 TRP A CA 1
ATOM 602 C C . TRP A 1 88 ? 25.574 84.011 7.475 1.00 78.72 116 TRP A C 1
ATOM 603 O O . TRP A 1 88 ? 25.521 85.173 7.076 1.00 80.93 116 TRP A O 1
ATOM 614 N N . ALA A 1 89 ? 25.424 82.963 6.670 1.00 77.28 117 ALA A N 1
ATOM 615 C CA . ALA A 1 89 ? 25.180 83.120 5.229 1.00 77.87 117 ALA A CA 1
ATOM 616 C C . ALA A 1 89 ? 23.895 83.897 4.893 1.00 80.76 117 ALA A C 1
ATOM 617 O O . ALA A 1 89 ? 23.889 84.697 3.955 1.00 82.40 117 ALA A O 1
ATOM 619 N N . LYS A 1 90 ? 22.827 83.664 5.660 1.00 81.87 118 LYS A N 1
ATOM 620 C CA . LYS A 1 90 ? 21.610 84.483 5.574 1.00 85.27 118 LYS A CA 1
ATOM 621 C C . LYS A 1 90 ? 21.921 85.934 5.946 1.00 87.55 118 LYS A C 1
ATOM 622 O O . LYS A 1 90 ? 21.552 86.849 5.206 1.00 90.09 118 LYS A O 1
ATOM 624 N N . GLN A 1 91 ? 22.624 86.136 7.068 1.00 86.94 119 GLN A N 1
ATOM 625 C CA . GLN A 1 91 ? 22.987 87.486 7.560 1.00 88.81 119 GLN A CA 1
ATOM 626 C C . GLN A 1 91 ? 23.935 88.238 6.617 1.00 88.41 119 GLN A C 1
ATOM 627 O O . GLN A 1 91 ? 24.179 89.430 6.794 1.00 90.33 119 GLN A O 1
ATOM 629 N N . GLU A 1 92 ? 24.453 87.529 5.616 1.00 86.21 120 GLU A N 1
ATOM 630 C CA . GLU A 1 92 ? 25.338 88.106 4.606 1.00 85.84 120 GLU A CA 1
ATOM 631 C C . GLU A 1 92 ? 24.733 88.061 3.202 1.00 86.89 120 GLU A C 1
ATOM 632 O O . GLU A 1 92 ? 25.374 88.489 2.249 1.00 87.06 120 GLU A O 1
ATOM 638 N N . LYS A 1 93 ? 23.519 87.521 3.075 1.00 87.75 121 LYS A N 1
ATOM 639 C CA . LYS A 1 93 ? 22.834 87.347 1.776 1.00 89.10 121 LYS A CA 1
ATOM 640 C C . LYS A 1 93 ? 23.623 86.542 0.709 1.00 86.98 121 LYS A C 1
ATOM 641 O O . LYS A 1 93 ? 23.448 86.753 -0.501 1.00 88.35 121 L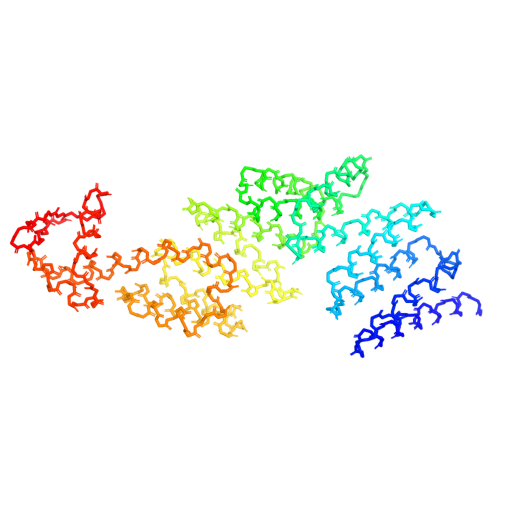YS A O 1
ATOM 643 N N . ARG A 1 94 ? 24.474 85.617 1.163 1.00 83.75 122 ARG A N 1
ATOM 644 C CA . ARG A 1 94 ? 25.250 84.745 0.268 1.00 81.64 122 ARG A CA 1
ATOM 645 C C . ARG A 1 94 ? 24.434 83.475 0.002 1.00 80.00 122 ARG A C 1
ATOM 646 O O . ARG A 1 94 ? 24.598 82.460 0.687 1.00 77.86 122 ARG A O 1
ATOM 654 N N . THR A 1 95 ? 23.555 83.561 -1.002 1.00 81.29 123 THR A N 1
ATOM 655 C CA . THR A 1 95 ? 22.458 82.607 -1.217 1.00 80.39 123 THR A CA 1
ATOM 656 C C . THR A 1 95 ? 22.915 81.196 -1.608 1.00 77.07 123 THR A C 1
ATOM 657 O O . THR A 1 95 ? 22.536 80.227 -0.953 1.00 75.44 123 THR A O 1
ATOM 661 N N . PHE A 1 96 ? 23.719 81.098 -2.668 1.00 76.09 124 PHE A N 1
ATOM 662 C CA . PHE A 1 96 ? 24.193 79.820 -3.181 1.00 73.43 124 PHE A CA 1
ATOM 663 C C . PHE A 1 96 ? 24.935 79.080 -2.083 1.00 70.61 124 PHE A C 1
ATOM 664 O O . PHE A 1 96 ? 24.767 77.866 -1.910 1.00 69.37 124 PHE A O 1
ATOM 666 N N . LEU A 1 97 ? 25.725 79.826 -1.321 1.00 70.16 125 LEU A N 1
ATOM 667 C CA . LEU A 1 97 ? 26.477 79.275 -0.205 1.00 67.70 125 LEU A CA 1
ATOM 668 C C . LEU A 1 97 ? 25.572 78.738 0.905 1.00 67.51 125 LEU A C 1
ATOM 669 O O . LEU A 1 97 ? 25.784 77.616 1.374 1.00 65.59 125 LEU A O 1
ATOM 674 N N . ARG A 1 98 ? 24.580 79.532 1.319 1.00 69.91 126 ARG A N 1
ATOM 675 C CA . ARG A 1 98 ? 23.590 79.090 2.304 1.00 70.83 126 ARG A CA 1
ATOM 676 C C . ARG A 1 98 ? 22.894 77.804 1.853 1.00 69.90 126 ARG A C 1
ATOM 677 O O . ARG A 1 98 ? 22.824 76.826 2.609 1.00 68.60 126 ARG A O 1
ATOM 685 N N . GLN A 1 99 ? 22.390 77.809 0.621 1.00 70.89 127 GLN A N 1
ATOM 686 C CA . GLN A 1 99 ? 21.665 76.659 0.091 1.00 70.45 127 GLN A CA 1
ATOM 687 C C . GLN A 1 99 ? 22.514 75.398 0.142 1.00 67.73 127 GLN A C 1
ATOM 688 O O . GLN A 1 99 ? 22.031 74.337 0.535 1.00 67.18 127 GLN A O 1
ATOM 694 N N . SER A 1 100 ? 23.785 75.515 -0.233 1.00 66.76 128 SER A N 1
ATOM 695 C CA . SER A 1 100 ? 24.665 74.345 -0.272 1.00 64.14 128 SER A CA 1
ATOM 696 C C . SER A 1 100 ? 25.163 73.953 1.112 1.00 61.97 128 SER A C 1
ATOM 697 O O . SER A 1 100 ? 25.548 72.816 1.326 1.00 60.50 128 SER A O 1
ATOM 700 N N . LEU A 1 101 ? 25.161 74.893 2.049 1.00 62.44 129 LEU A N 1
ATOM 701 C CA . LEU A 1 101 ? 25.462 74.548 3.440 1.00 60.92 129 LEU A CA 1
ATOM 702 C C . LEU A 1 101 ? 24.279 73.820 4.048 1.00 60.97 129 LEU A C 1
ATOM 703 O O . LEU A 1 101 ? 24.462 72.898 4.837 1.00 59.99 129 LEU A O 1
ATOM 708 N N . GLU A 1 102 ? 23.070 74.228 3.660 1.00 62.50 130 GLU A N 1
ATOM 709 C CA . GLU A 1 102 ? 21.848 73.505 4.022 1.00 62.90 130 GLU A CA 1
ATOM 710 C C . GLU A 1 102 ? 21.870 72.084 3.440 1.00 60.83 130 GLU A C 1
ATOM 711 O O . GLU A 1 102 ? 21.565 71.118 4.141 1.00 59.84 130 GLU A O 1
ATOM 717 N N . ALA A 1 103 ? 22.278 71.950 2.179 1.00 60.00 131 ALA A N 1
ATOM 718 C CA . ALA A 1 103 ? 22.422 70.614 1.572 1.00 58.43 131 ALA A CA 1
ATOM 719 C C . ALA A 1 103 ? 23.421 69.730 2.324 1.00 56.44 131 ALA A C 1
ATOM 720 O O . ALA A 1 103 ? 23.151 68.545 2.537 1.00 55.33 131 ALA A O 1
ATOM 722 N N . ARG A 1 104 ? 24.563 70.295 2.710 1.00 55.93 132 ARG A N 1
ATOM 723 C CA . ARG A 1 104 ? 25.524 69.571 3.557 1.00 55.03 132 ARG A CA 1
ATOM 724 C C . ARG A 1 104 ? 24.938 69.141 4.911 1.00 55.42 132 ARG A C 1
ATOM 725 O O . ARG A 1 104 ? 25.190 68.012 5.376 1.00 54.50 132 ARG A O 1
ATOM 733 N N . LEU A 1 105 ? 24.168 70.036 5.534 1.00 56.75 133 LEU A N 1
ATOM 734 C CA . LEU A 1 105 ? 23.553 69.754 6.828 1.00 57.95 133 LEU A CA 1
ATOM 735 C C . LEU A 1 105 ? 22.512 68.635 6.742 1.00 58.68 133 LEU A C 1
ATOM 736 O O . LEU A 1 105 ? 22.384 67.834 7.682 1.00 58.95 133 LEU A O 1
ATOM 741 N N . ILE A 1 106 ? 21.771 68.585 5.628 1.00 59.21 134 ILE A N 1
ATOM 742 C CA . ILE A 1 106 ? 20.829 67.502 5.383 1.00 58.80 134 ILE A CA 1
ATOM 743 C C . ILE A 1 106 ? 21.607 66.194 5.316 1.00 57.51 134 ILE A C 1
ATOM 744 O O . ILE A 1 106 ? 21.170 65.186 5.900 1.00 56.84 134 ILE A O 1
ATOM 749 N N . ALA A 1 107 ? 22.751 66.213 4.619 1.00 56.43 135 ALA A N 1
ATOM 750 C CA . ALA A 1 107 ? 23.595 65.008 4.515 1.00 55.66 135 ALA A CA 1
ATOM 751 C C . ALA A 1 107 ? 24.077 64.569 5.899 1.00 56.23 135 ALA A C 1
ATOM 752 O O . ALA A 1 107 ? 24.030 63.373 6.227 1.00 56.16 135 ALA A O 1
ATOM 754 N N . LEU A 1 108 ? 24.498 65.544 6.709 1.00 57.74 136 LEU A N 1
ATOM 755 C CA . LEU A 1 108 ? 24.865 65.310 8.108 1.00 58.88 136 LEU A CA 1
ATOM 756 C C . LEU A 1 108 ? 23.726 64.679 8.938 1.00 60.34 136 LEU A C 1
ATOM 757 O O . LEU A 1 108 ? 23.940 63.672 9.624 1.00 60.78 136 LEU A O 1
ATOM 762 N N . TYR A 1 109 ? 22.529 65.260 8.877 1.00 61.64 137 TYR A N 1
ATOM 763 C CA . TYR A 1 109 ? 21.373 64.683 9.557 1.00 62.98 137 TYR A CA 1
ATOM 764 C C . TYR A 1 109 ? 21.158 63.226 9.160 1.00 62.40 137 TYR A C 1
ATOM 765 O O . TYR A 1 109 ? 20.957 62.378 10.027 1.00 63.20 137 TYR A O 1
ATOM 774 N N . PHE A 1 110 ? 21.183 62.937 7.856 1.00 61.71 138 PHE A N 1
ATOM 775 C CA . PHE A 1 110 ? 21.049 61.563 7.394 1.00 61.02 138 PHE A CA 1
ATOM 776 C C . PHE A 1 110 ? 22.117 60.684 8.045 1.00 61.12 138 PHE A C 1
ATOM 777 O O . PHE A 1 110 ? 21.786 59.779 8.818 1.00 61.86 138 PHE A O 1
ATOM 785 N N . ASP A 1 111 ? 23.386 60.977 7.751 1.00 60.65 139 ASP A N 1
ATOM 786 C CA . ASP A 1 111 ? 24.516 60.228 8.314 1.00 60.85 139 ASP A CA 1
ATOM 787 C C . ASP A 1 111 ? 24.410 59.980 9.830 1.00 62.17 139 ASP A C 1
ATOM 788 O O . ASP A 1 111 ? 24.903 58.976 10.336 1.00 62.05 139 ASP A O 1
ATOM 793 N N . THR A 1 112 ? 23.757 60.904 10.525 1.00 63.40 140 THR A N 1
ATOM 794 C CA . THR A 1 112 ? 23.668 60.915 11.972 1.00 65.32 140 T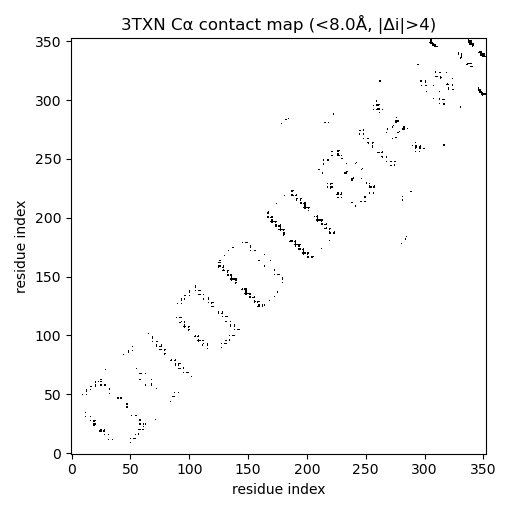HR A CA 1
ATOM 795 C C . THR A 1 112 ? 22.386 60.273 12.497 1.00 66.56 140 THR A C 1
ATOM 796 O O . THR A 1 112 ? 22.128 60.295 13.708 1.00 68.71 140 THR A O 1
ATOM 800 N N . ALA A 1 113 ? 21.590 59.700 11.594 1.00 65.77 141 ALA A N 1
ATOM 801 C CA . ALA A 1 113 ? 20.297 59.096 11.950 1.00 67.34 141 ALA A CA 1
ATOM 802 C C . ALA A 1 113 ? 19.286 60.125 12.489 1.00 69.50 141 ALA A C 1
ATOM 803 O O . ALA A 1 113 ? 18.270 59.759 13.081 1.00 71.44 141 ALA A O 1
ATOM 805 N N . LEU A 1 114 ? 19.572 61.409 12.272 1.00 69.52 142 LEU A N 1
ATOM 806 C CA . LEU A 1 114 ? 18.646 62.497 12.610 1.00 71.43 142 LEU A CA 1
ATOM 807 C C . LEU A 1 114 ? 17.645 62.733 11.466 1.00 71.23 142 LEU A C 1
ATOM 808 O O . LEU A 1 114 ? 17.670 63.779 10.802 1.00 71.23 142 LEU A O 1
ATOM 813 N N . TYR A 1 115 ? 16.753 61.757 11.271 1.00 71.08 143 TYR A N 1
ATOM 814 C CA . TYR A 1 115 ? 15.918 61.649 10.066 1.00 70.05 143 TYR A CA 1
ATOM 815 C C . TYR A 1 115 ? 14.800 62.676 9.903 1.00 72.07 143 TYR A C 1
ATOM 816 O O . TYR A 1 115 ? 14.640 63.234 8.826 1.00 71.41 143 TYR A O 1
ATOM 825 N N . THR A 1 116 ? 14.028 62.934 10.950 1.00 74.92 144 THR A N 1
ATOM 826 C CA . THR A 1 116 ? 12.909 63.865 10.805 1.00 77.73 144 THR A CA 1
ATOM 827 C C . THR A 1 116 ? 13.378 65.311 10.590 1.00 78.13 144 THR A C 1
ATOM 828 O O . THR A 1 116 ? 12.679 66.092 9.934 1.00 79.66 144 THR A O 1
ATOM 832 N N . GLU A 1 117 ? 14.554 65.668 11.112 1.00 76.80 145 GLU A N 1
ATOM 833 C CA . GLU A 1 117 ? 15.107 67.000 10.835 1.00 76.97 145 GLU A CA 1
ATOM 834 C C . GLU A 1 117 ? 15.718 67.095 9.434 1.00 74.17 145 GLU A C 1
ATOM 835 O O . GLU A 1 117 ? 15.663 68.144 8.806 1.00 74.61 145 GLU A O 1
ATOM 841 N N . ALA A 1 118 ? 16.271 65.988 8.947 1.00 71.70 146 ALA A N 1
ATOM 842 C CA . ALA A 1 118 ? 16.689 65.864 7.550 1.00 69.72 146 ALA A CA 1
ATOM 843 C C . ALA A 1 118 ? 15.529 66.070 6.565 1.00 71.33 146 ALA A C 1
ATOM 844 O O . ALA A 1 118 ? 15.714 66.646 5.491 1.00 71.27 146 ALA A O 1
ATOM 846 N N . LEU A 1 119 ? 14.341 65.592 6.924 1.00 73.19 147 LEU A N 1
ATOM 847 C CA . LEU A 1 119 ? 13.144 65.817 6.117 1.00 75.27 147 LEU A CA 1
ATOM 848 C C . LEU A 1 119 ? 12.653 67.252 6.214 1.00 78.00 147 LEU A C 1
ATOM 849 O O . LEU A 1 119 ? 12.299 67.865 5.205 1.00 78.83 147 LEU A O 1
ATOM 854 N N . ALA A 1 120 ? 12.598 67.761 7.446 1.00 79.68 148 ALA A N 1
ATOM 855 C CA . ALA A 1 120 ? 12.158 69.124 7.715 1.00 82.34 148 ALA A CA 1
ATOM 856 C C . ALA A 1 120 ? 13.002 70.120 6.930 1.00 81.45 148 ALA A C 1
ATOM 857 O O . ALA A 1 120 ? 12.458 70.982 6.239 1.00 83.52 148 ALA A O 1
ATOM 859 N N . LEU A 1 121 ? 14.325 69.978 7.014 1.00 78.66 149 LEU A N 1
ATOM 860 C CA . LEU A 1 121 ? 15.226 70.848 6.274 1.00 77.71 149 LEU A CA 1
ATOM 861 C C . LEU A 1 121 ? 15.127 70.588 4.777 1.00 77.15 149 LEU A C 1
ATOM 862 O O . LEU A 1 121 ? 15.121 71.530 3.980 1.00 78.31 149 LEU A O 1
ATOM 867 N N . GLY A 1 122 ? 15.043 69.312 4.408 1.00 75.83 150 GLY A N 1
ATOM 868 C CA . GLY A 1 122 ? 14.851 68.908 3.015 1.00 75.86 150 GLY A CA 1
ATOM 869 C C . GLY A 1 122 ? 13.652 69.575 2.352 1.00 79.28 150 GLY A C 1
ATOM 870 O O . GLY A 1 122 ? 13.743 70.012 1.205 1.00 80.03 150 GLY A O 1
ATOM 871 N N . ALA A 1 123 ? 12.542 69.677 3.084 1.00 81.54 151 ALA A N 1
ATOM 872 C CA . ALA A 1 123 ? 11.301 70.242 2.553 1.00 84.74 151 ALA A CA 1
ATOM 873 C C . ALA A 1 123 ? 11.428 71.741 2.257 1.00 86.55 151 ALA A C 1
ATOM 874 O O . ALA A 1 123 ? 10.922 72.224 1.243 1.00 88.07 151 ALA A O 1
ATOM 876 N N . GLN A 1 124 ? 12.104 72.458 3.155 1.00 86.49 152 GLN A N 1
ATOM 877 C CA . GLN A 1 124 ? 12.398 73.888 2.998 1.00 88.09 152 GLN A CA 1
ATOM 878 C C . GLN A 1 124 ? 13.203 74.150 1.736 1.00 86.56 152 GLN A C 1
ATOM 879 O O . GLN A 1 124 ? 12.782 74.908 0.859 1.00 88.34 152 GLN A O 1
ATOM 885 N N . LEU A 1 125 ? 14.363 73.496 1.670 1.00 83.25 153 LEU A N 1
ATOM 886 C CA . LEU A 1 125 ? 15.348 73.693 0.615 1.00 81.84 153 LEU A CA 1
ATOM 887 C C . LEU A 1 125 ? 14.786 73.350 -0.761 1.00 83.16 153 LEU A C 1
ATOM 888 O O . LEU A 1 125 ? 15.074 74.043 -1.739 1.00 84.13 153 LEU A O 1
ATOM 893 N N . LEU A 1 126 ? 13.973 72.295 -0.824 1.00 83.56 154 LEU A N 1
ATOM 894 C CA . LEU A 1 126 ? 13.365 71.860 -2.082 1.00 85.24 154 LEU A CA 1
ATOM 895 C C . LEU A 1 126 ? 12.429 72.899 -2.680 1.00 89.63 154 LEU A C 1
ATOM 896 O O . LEU A 1 126 ? 12.399 73.058 -3.896 1.00 91.05 154 LEU A O 1
ATOM 901 N N . ARG A 1 127 ? 11.679 73.605 -1.833 1.00 92.60 155 ARG A N 1
ATOM 902 C CA . ARG A 1 127 ? 10.814 74.692 -2.297 1.00 97.30 155 ARG A CA 1
ATOM 903 C C . ARG A 1 127 ? 11.630 75.749 -3.057 1.00 98.37 155 ARG A C 1
ATOM 904 O O . ARG A 1 127 ? 11.235 76.172 -4.142 1.00 100.93 155 ARG A O 1
ATOM 906 N N . GLU A 1 128 ? 12.776 76.139 -2.497 1.00 96.89 156 GLU A N 1
ATOM 907 C CA . GLU A 1 128 ? 13.697 77.080 -3.147 1.00 97.94 156 GLU A CA 1
ATOM 908 C C . GLU A 1 128 ? 14.281 76.494 -4.423 1.00 96.92 156 GLU A C 1
ATOM 909 O O . GLU A 1 128 ? 14.108 77.050 -5.504 1.00 99.65 156 GLU A O 1
ATOM 915 N N . LEU A 1 129 ? 14.963 75.362 -4.282 1.00 93.94 157 LEU A N 1
ATOM 916 C CA . LEU A 1 129 ? 15.727 74.749 -5.371 1.00 92.87 157 LEU A CA 1
ATOM 917 C C . LEU A 1 129 ? 14.924 74.441 -6.636 1.00 95.56 157 LEU A C 1
ATOM 918 O O . LEU A 1 129 ? 15.470 74.494 -7.740 1.00 95.89 157 LEU A O 1
ATOM 923 N N . LYS A 1 130 ? 13.638 74.130 -6.470 1.00 97.93 158 LYS A N 1
ATOM 924 C CA . LYS A 1 130 ? 12.745 73.847 -7.600 1.00 100.88 158 LYS A CA 1
ATOM 925 C C . LYS A 1 130 ? 12.378 75.111 -8.376 1.00 105.29 158 LYS A C 1
ATOM 926 O O . LYS A 1 130 ? 11.949 75.028 -9.527 1.00 107.64 158 LYS A O 1
ATOM 932 N N . LYS A 1 131 ? 12.536 76.272 -7.746 1.00 106.78 159 LYS A N 1
ATOM 933 C CA . LYS A 1 131 ? 12.210 77.546 -8.395 1.00 111.38 159 LYS A CA 1
ATOM 934 C C . LYS A 1 131 ? 13.444 78.211 -9.023 1.00 111.06 159 LYS A C 1
ATOM 935 O O . LYS A 1 131 ? 13.458 79.425 -9.234 1.00 113.73 159 LYS A O 1
ATOM 941 N N . LEU A 1 132 ? 14.461 77.399 -9.336 1.00 108.18 160 LEU A N 1
ATOM 942 C CA . LEU A 1 132 ? 15.755 77.893 -9.842 1.00 107.67 160 LEU A CA 1
ATOM 943 C C . LEU A 1 132 ? 16.371 77.062 -10.984 1.00 106.87 160 LEU A C 1
ATOM 944 O O . LEU A 1 132 ? 16.001 75.901 -11.207 1.00 105.66 160 LEU A O 1
ATOM 949 N N . ASP A 1 133 ? 17.319 77.684 -11.689 1.00 107.71 161 ASP A N 1
ATOM 950 C CA . ASP A 1 133 ? 18.143 77.044 -12.721 1.00 107.13 161 ASP A CA 1
ATOM 951 C C . ASP A 1 133 ? 19.138 76.041 -12.139 1.00 102.73 161 ASP A C 1
ATOM 952 O O . ASP A 1 133 ? 19.100 75.753 -10.930 1.00 100.49 161 ASP A O 1
ATOM 957 N N . ASP A 1 134 ? 20.027 75.523 -13.000 1.00 101.60 162 ASP A N 1
ATOM 958 C CA . ASP A 1 134 ? 21.120 74.618 -12.595 1.00 97.20 162 ASP A CA 1
ATOM 959 C C . ASP A 1 134 ? 20.622 73.642 -11.529 1.00 93.41 162 ASP A C 1
ATOM 960 O O . ASP A 1 134 ? 20.720 73.907 -10.321 1.00 91.49 162 ASP A O 1
ATOM 965 N N . LYS A 1 135 ? 20.082 72.520 -11.996 1.00 91.93 163 LYS A N 1
ATOM 966 C CA . LYS A 1 135 ? 19.395 71.566 -11.135 1.00 88.72 163 LYS A CA 1
ATOM 967 C C . LYS A 1 135 ? 20.306 70.567 -10.403 1.00 84.35 163 LYS A C 1
ATOM 968 O O . LYS A 1 135 ? 19.803 69.653 -9.742 1.00 82.84 163 LYS A O 1
ATOM 974 N N . ASN A 1 136 ? 21.628 70.726 -10.500 1.00 82.20 164 ASN A N 1
ATOM 975 C CA . ASN A 1 136 ? 22.562 69.731 -9.944 1.00 77.94 164 ASN A CA 1
ATOM 976 C C . ASN A 1 136 ? 22.382 69.527 -8.453 1.00 74.97 164 ASN A C 1
ATOM 977 O O . ASN A 1 136 ? 22.412 68.396 -7.968 1.00 73.12 164 ASN A O 1
ATOM 982 N N . LEU A 1 137 ? 22.168 70.624 -7.734 1.00 74.59 165 LEU A N 1
ATOM 983 C CA . LEU A 1 137 ? 21.938 70.553 -6.307 1.00 71.99 165 LEU A CA 1
ATOM 984 C C . LEU A 1 137 ? 20.604 69.882 -6.006 1.00 71.71 165 LEU A C 1
ATOM 985 O O . LEU A 1 137 ? 20.491 69.138 -5.039 1.00 69.77 165 LEU A O 1
ATOM 990 N N . LEU A 1 138 ? 19.603 70.132 -6.844 1.00 73.49 166 LEU A N 1
ATOM 991 C CA . LEU A 1 138 ? 18.281 69.541 -6.647 1.00 73.81 166 LEU A CA 1
ATOM 992 C C . LEU A 1 138 ? 18.339 68.012 -6.649 1.00 71.56 166 LEU A C 1
ATOM 993 O O . LEU A 1 138 ? 17.725 67.364 -5.803 1.00 70.59 166 LEU A O 1
ATOM 998 N N . VAL A 1 139 ? 19.088 67.448 -7.595 1.00 70.79 167 VAL A N 1
ATOM 999 C CA . VAL A 1 139 ? 19.309 66.010 -7.647 1.00 68.81 167 VAL A CA 1
ATOM 1000 C C . VAL A 1 139 ? 19.810 65.516 -6.300 1.00 66.65 167 VAL A C 1
ATOM 1001 O O . VAL A 1 139 ? 19.211 64.610 -5.718 1.00 65.52 167 VAL A O 1
ATOM 1005 N N . GLU A 1 140 ? 20.886 66.136 -5.805 1.00 65.98 168 GLU A N 1
ATOM 1006 C CA . GLU A 1 140 ? 21.493 65.785 -4.519 1.00 64.32 168 GLU A CA 1
ATOM 1007 C C . GLU A 1 140 ? 20.486 65.713 -3.385 1.00 63.87 168 GLU A C 1
ATOM 1008 O O . GLU A 1 140 ? 20.532 64.785 -2.566 1.00 62.68 168 GLU A O 1
ATOM 1014 N N . VAL A 1 141 ? 19.576 66.682 -3.343 1.00 65.01 169 VAL A N 1
ATOM 1015 C CA . VAL A 1 141 ? 18.639 66.788 -2.232 1.00 65.18 169 VAL A CA 1
ATOM 1016 C C . VAL A 1 141 ? 17.469 65.810 -2.369 1.00 65.76 169 VAL A C 1
ATOM 1017 O O . VAL A 1 141 ? 17.020 65.229 -1.372 1.00 65.29 169 VAL A O 1
ATOM 1021 N N . GLN A 1 142 ? 16.992 65.606 -3.595 1.00 66.46 170 GLN A N 1
ATOM 1022 C CA . GLN A 1 142 ? 15.979 64.577 -3.836 1.00 66.87 170 GLN A CA 1
ATOM 1023 C C . GLN A 1 142 ? 16.518 63.173 -3.532 1.00 63.77 170 GLN A C 1
ATOM 1024 O O . GLN A 1 142 ? 15.820 62.367 -2.933 1.00 63.78 170 GLN A O 1
ATOM 1030 N N . LEU A 1 143 ? 17.770 62.900 -3.892 1.00 61.50 171 LEU A N 1
ATOM 1031 C CA . LEU A 1 143 ? 18.416 61.644 -3.514 1.00 58.96 171 LEU A CA 1
ATOM 1032 C C . LEU A 1 143 ? 18.536 61.494 -1.992 1.00 58.45 171 LEU A C 1
ATOM 1033 O O . LEU A 1 143 ? 18.261 60.418 -1.453 1.00 58.31 171 LEU A O 1
ATOM 1038 N N . LEU A 1 144 ? 18.911 62.560 -1.291 1.00 58.58 172 LEU A N 1
ATOM 1039 C CA . LEU A 1 144 ? 18.964 62.483 0.163 1.00 58.36 172 LEU A CA 1
ATOM 1040 C C . LEU A 1 144 ? 17.586 62.229 0.757 1.00 59.93 172 LEU A C 1
ATOM 1041 O O . LEU A 1 144 ? 17.458 61.422 1.666 1.00 59.55 172 LEU A O 1
ATOM 1046 N N . GLU A 1 145 ? 16.569 62.897 0.222 1.00 61.97 173 GLU A N 1
ATOM 1047 C CA . GLU A 1 145 ? 15.184 62.678 0.616 1.00 64.68 173 GLU A CA 1
ATOM 1048 C C . GLU A 1 145 ? 14.789 61.200 0.442 1.00 63.14 173 GLU A C 1
ATOM 1049 O O . GLU A 1 145 ? 14.171 60.605 1.322 1.00 63.85 173 GLU A O 1
ATOM 1055 N N . SER A 1 146 ? 15.169 60.609 -0.682 1.00 61.50 174 SER A N 1
ATOM 1056 C CA . SER A 1 146 ? 14.894 59.210 -0.919 1.00 60.46 174 SER A CA 1
ATOM 1057 C C . SER A 1 146 ? 15.597 58.339 0.118 1.00 58.93 174 SER A C 1
ATOM 1058 O O . SER A 1 146 ? 14.962 57.479 0.754 1.00 59.18 174 SER A O 1
ATOM 1061 N N . LYS A 1 147 ? 16.900 58.559 0.287 1.00 57.01 175 LYS A N 1
ATOM 1062 C CA . LYS A 1 147 ? 17.679 57.798 1.251 1.00 55.60 175 LYS A CA 1
ATOM 1063 C C . LYS A 1 147 ? 17.046 57.874 2.634 1.00 56.39 175 LYS A C 1
ATOM 1064 O O . LYS A 1 147 ? 17.015 56.869 3.350 1.00 56.33 175 LYS A O 1
ATOM 1070 N N . THR A 1 148 ? 16.517 59.043 3.007 1.00 57.74 176 THR A N 1
ATOM 1071 C CA . THR A 1 148 ? 15.970 59.214 4.369 1.00 58.93 176 THR A CA 1
ATOM 1072 C C . THR A 1 148 ? 14.559 58.681 4.558 1.00 60.69 176 THR A C 1
ATOM 1073 O O . THR A 1 148 ? 14.243 58.180 5.627 1.00 61.44 176 THR A O 1
ATOM 1077 N N . TYR A 1 149 ? 13.728 58.738 3.521 1.00 61.92 177 TYR A N 1
ATOM 1078 C CA . TYR A 1 149 ? 12.449 58.030 3.558 1.00 63.81 177 TYR A CA 1
ATOM 1079 C C . TYR A 1 149 ? 12.643 56.507 3.673 1.00 62.84 177 TYR A C 1
ATOM 1080 O O . TYR A 1 149 ? 11.908 55.834 4.404 1.00 63.89 177 TYR A O 1
ATOM 1089 N N . HIS A 1 150 ? 13.635 55.975 2.956 1.00 61.14 178 HIS A N 1
ATOM 1090 C CA . HIS A 1 150 ? 13.948 54.544 2.999 1.00 60.14 178 HIS A CA 1
ATOM 1091 C C . HIS A 1 150 ? 14.363 54.125 4.401 1.00 60.40 178 HIS A C 1
ATOM 1092 O O . HIS A 1 150 ? 13.896 53.095 4.899 1.00 61.41 178 HIS A O 1
ATOM 1099 N N . ALA A 1 151 ? 15.213 54.929 5.041 1.00 59.79 179 ALA A N 1
ATOM 1100 C CA . ALA A 1 151 ? 15.636 54.675 6.413 1.00 60.05 179 ALA A CA 1
ATOM 1101 C C . ALA A 1 151 ? 14.458 54.773 7.389 1.00 62.74 179 ALA A C 1
ATOM 1102 O O . ALA A 1 151 ? 14.450 54.137 8.448 1.00 63.31 179 ALA A O 1
ATOM 1104 N N . LEU A 1 152 ? 13.459 55.575 7.031 1.00 64.72 180 LEU A N 1
ATOM 1105 C CA . LEU A 1 152 ? 12.231 55.667 7.828 1.00 67.72 180 LEU A CA 1
ATOM 1106 C C . LEU A 1 152 ? 11.180 54.612 7.448 1.00 68.63 180 LEU A C 1
ATOM 1107 O O . LEU A 1 152 ? 10.051 54.656 7.937 1.00 71.07 180 LEU A O 1
ATOM 1112 N N . SER A 1 153 ? 11.568 53.664 6.593 1.00 66.89 181 SER A N 1
ATOM 1113 C CA . SER A 1 153 ? 10.699 52.572 6.156 1.00 67.94 181 SER A CA 1
ATOM 1114 C C . SER A 1 153 ? 9.454 53.027 5.387 1.00 69.46 181 SER A C 1
ATOM 1115 O O . SER A 1 153 ? 8.374 52.454 5.538 1.00 70.99 181 SER A O 1
ATOM 1118 N N . ASN A 1 154 ? 9.619 54.057 4.565 1.00 69.26 182 ASN A N 1
ATOM 1119 C CA . ASN A 1 154 ? 8.543 54.562 3.738 1.00 71.08 182 ASN A CA 1
ATOM 1120 C C . ASN A 1 154 ? 8.933 54.402 2.281 1.00 69.73 182 ASN A C 1
ATOM 1121 O O . ASN A 1 154 ? 9.458 55.332 1.660 1.00 69.53 182 ASN A O 1
ATOM 1126 N N . LEU A 1 155 ? 8.681 53.216 1.742 1.00 69.12 183 LEU A N 1
ATOM 1127 C CA . LEU A 1 155 ? 9.012 52.913 0.357 1.00 67.77 183 LEU A CA 1
ATOM 1128 C C . LEU A 1 155 ? 8.249 53.743 -0.690 1.00 69.64 183 LEU A C 1
ATOM 1129 O O . LEU A 1 155 ? 8.874 54.251 -1.628 1.00 68.88 183 LEU A O 1
ATOM 1134 N N . PRO A 1 156 ? 6.908 53.873 -0.557 1.00 72.30 184 PRO A N 1
ATOM 1135 C CA . PRO A 1 156 ? 6.234 54.795 -1.486 1.00 74.42 184 PRO A CA 1
ATOM 1136 C C . PRO A 1 156 ? 6.966 56.132 -1.645 1.00 74.03 184 PRO A C 1
ATOM 1137 O O . PRO A 1 156 ? 7.303 56.517 -2.762 1.00 73.95 184 PRO A O 1
ATOM 1141 N N . LYS A 1 157 ? 7.248 56.803 -0.535 1.00 73.95 185 LYS A N 1
ATOM 1142 C CA . LYS A 1 157 ? 7.830 58.140 -0.584 1.00 73.90 185 LYS A CA 1
ATOM 1143 C C . LYS A 1 157 ? 9.319 58.142 -0.916 1.00 70.95 185 LYS A C 1
ATOM 1144 O O . LYS A 1 157 ? 9.837 59.141 -1.416 1.00 71.22 185 LYS A O 1
ATOM 1150 N N . ALA A 1 158 ? 10.001 57.027 -0.661 1.00 68.66 186 ALA A N 1
ATOM 1151 C CA . ALA A 1 158 ? 11.400 56.862 -1.093 1.00 65.90 186 ALA A CA 1
ATOM 1152 C C . ALA A 1 158 ? 11.487 56.678 -2.608 1.00 65.88 186 ALA A C 1
ATOM 1153 O O . ALA A 1 158 ? 12.387 57.216 -3.256 1.00 65.01 186 ALA A O 1
ATOM 1155 N N . ARG A 1 159 ? 10.550 55.905 -3.156 1.00 67.10 187 ARG A N 1
ATOM 1156 C CA . ARG A 1 159 ? 10.492 55.646 -4.583 1.00 67.68 187 ARG A CA 1
ATOM 1157 C C . ARG A 1 159 ? 10.126 56.901 -5.332 1.00 69.54 187 ARG A C 1
ATOM 1158 O O . ARG A 1 159 ? 10.715 57.195 -6.365 1.00 69.62 187 ARG A O 1
ATOM 1166 N N . ALA A 1 160 ? 9.157 57.638 -4.795 1.00 71.64 188 ALA A N 1
ATOM 1167 C CA . ALA A 1 160 ? 8.691 58.882 -5.398 1.00 74.01 188 ALA A CA 1
ATOM 1168 C C . ALA A 1 160 ? 9.774 59.967 -5.386 1.00 73.13 188 ALA A C 1
ATOM 1169 O O . ALA A 1 160 ? 9.898 60.718 -6.348 1.00 74.99 188 ALA A O 1
ATOM 1171 N N . ALA A 1 161 ? 10.557 60.046 -4.313 1.00 70.81 189 ALA A N 1
ATOM 1172 C CA . ALA A 1 161 ? 11.662 61.008 -4.251 1.00 69.96 189 ALA A CA 1
ATOM 1173 C C . ALA A 1 161 ? 12.768 60.668 -5.255 1.00 68.40 189 ALA A C 1
ATOM 1174 O O . ALA A 1 161 ? 13.286 61.552 -5.931 1.00 68.76 189 ALA A O 1
ATOM 1176 N N . LEU A 1 162 ? 13.112 59.385 -5.355 1.00 66.86 190 LEU A N 1
ATOM 1177 C CA . LEU A 1 162 ? 14.096 58.923 -6.329 1.00 65.59 190 LEU A CA 1
ATOM 1178 C C . LEU A 1 162 ? 13.628 59.174 -7.763 1.00 68.33 190 LEU A C 1
ATOM 1179 O O . LEU A 1 162 ? 14.425 59.598 -8.608 1.00 68.87 190 LEU A O 1
ATOM 1184 N N . THR A 1 163 ? 12.345 58.921 -8.034 1.00 70.27 191 THR A N 1
ATOM 1185 C CA . THR A 1 163 ? 11.775 59.177 -9.355 1.00 72.97 191 THR A CA 1
ATOM 1186 C C . THR A 1 163 ? 12.005 60.642 -9.771 1.00 75.10 191 THR A C 1
ATOM 1187 O O . THR A 1 163 ? 12.461 60.905 -10.884 1.00 76.01 191 THR A O 1
ATOM 1191 N N . SER A 1 164 ? 11.719 61.579 -8.864 1.00 76.16 192 SER A N 1
ATOM 1192 C CA . SER A 1 164 ? 11.999 63.000 -9.085 1.00 78.41 192 SER A CA 1
ATOM 1193 C C . SER A 1 164 ? 13.474 63.242 -9.393 1.00 77.15 192 SER A C 1
ATOM 1194 O O . SER A 1 164 ? 13.799 63.964 -10.341 1.00 79.09 192 SER A O 1
ATOM 1197 N N . ALA A 1 165 ? 14.354 62.638 -8.591 1.00 74.53 193 ALA A N 1
ATOM 1198 C CA . ALA A 1 165 ? 15.793 62.785 -8.773 1.00 73.50 193 ALA A CA 1
ATOM 1199 C C . ALA A 1 165 ? 16.217 62.353 -10.176 1.00 74.48 193 ALA A C 1
ATOM 1200 O O . ALA A 1 165 ? 16.894 63.102 -10.882 1.00 75.71 193 ALA A O 1
ATOM 1202 N N . ARG A 1 166 ? 15.787 61.162 -10.578 1.00 74.86 194 ARG A N 1
ATOM 1203 C CA . ARG A 1 166 ? 16.107 60.612 -11.895 1.00 76.29 194 ARG A CA 1
ATOM 1204 C C . ARG A 1 166 ? 15.605 61.483 -13.025 1.00 79.73 194 ARG A C 1
ATOM 1205 O O . ARG A 1 166 ? 16.300 61.651 -14.018 1.00 80.93 194 ARG A O 1
ATOM 1213 N N . THR A 1 167 ? 14.396 62.017 -12.867 1.00 82.19 195 THR A N 1
ATOM 1214 C CA . THR A 1 167 ? 13.766 62.842 -13.887 1.00 86.31 195 THR A CA 1
ATOM 1215 C C . THR A 1 167 ? 14.505 64.166 -14.027 1.00 87.55 195 THR A C 1
ATOM 1216 O O . THR A 1 167 ? 14.695 64.675 -15.142 1.00 90.33 195 THR A O 1
ATOM 1220 N N . THR A 1 168 ? 14.930 64.715 -12.896 1.00 85.83 196 THR A N 1
ATOM 1221 C CA . THR A 1 168 ? 15.725 65.929 -12.895 1.00 86.46 196 THR A CA 1
ATOM 1222 C C . THR A 1 168 ? 17.088 65.654 -13.539 1.00 85.57 196 THR A C 1
ATOM 1223 O O . THR A 1 168 ? 17.562 66.454 -14.343 1.00 87.63 196 THR A O 1
ATOM 1227 N N . ALA A 1 169 ? 17.692 64.512 -13.200 1.00 82.79 197 ALA A N 1
ATOM 1228 C CA . ALA A 1 169 ? 18.990 64.107 -13.754 1.00 82.04 197 ALA A CA 1
ATOM 1229 C C . ALA A 1 169 ? 18.927 63.752 -15.238 1.00 84.79 197 ALA A C 1
ATOM 1230 O O . ALA A 1 169 ? 19.931 63.847 -15.948 1.00 85.28 197 ALA A O 1
ATOM 1232 N N . ASN A 1 170 ? 17.754 63.330 -15.701 1.00 87.04 198 ASN A N 1
ATOM 1233 C CA . ASN A 1 170 ? 17.539 63.090 -17.128 1.00 90.46 198 ASN A CA 1
ATOM 1234 C C . ASN A 1 170 ? 17.782 64.321 -17.982 1.00 93.63 198 ASN A C 1
ATOM 1235 O O . ASN A 1 170 ? 18.204 64.199 -19.124 1.00 95.58 198 ASN A O 1
ATOM 1240 N N . ALA A 1 171 ? 17.525 65.498 -17.412 1.00 94.64 199 ALA A N 1
ATOM 1241 C CA . ALA A 1 171 ? 17.749 66.773 -18.091 1.00 98.19 199 ALA A CA 1
ATOM 1242 C C . ALA A 1 171 ? 19.242 67.121 -18.176 1.00 97.42 199 ALA A C 1
ATOM 1243 O O . ALA A 1 171 ? 19.782 67.269 -19.270 1.00 100.04 199 ALA A O 1
ATOM 1245 N N . ILE A 1 172 ? 19.885 67.255 -17.014 1.00 94.37 200 ILE A N 1
ATOM 1246 C CA . ILE A 1 172 ? 21.328 67.500 -16.875 1.00 93.05 200 ILE A CA 1
ATOM 1247 C C . ILE A 1 172 ? 22.162 66.339 -17.433 1.00 91.59 200 ILE A C 1
ATOM 1248 O O . ILE A 1 172 ? 21.633 65.263 -17.723 1.00 91.34 200 ILE A O 1
ATOM 1253 N N . TYR A 1 173 ? 23.469 66.566 -17.569 1.00 90.60 201 TYR A N 1
ATOM 1254 C CA . TYR A 1 173 ? 24.438 65.497 -17.812 1.00 88.65 201 TYR A CA 1
ATOM 1255 C C . TYR A 1 173 ? 25.272 65.299 -16.563 1.00 84.79 201 TYR A C 1
ATOM 1256 O O . TYR A 1 173 ? 26.304 65.943 -16.384 1.00 84.76 201 TYR A O 1
ATOM 1265 N N . CYS A 1 174 ? 24.802 64.417 -15.693 1.00 81.47 202 CYS A N 1
ATOM 1266 C CA . CYS A 1 174 ? 25.382 64.238 -14.365 1.00 77.96 202 CYS A CA 1
ATOM 1267 C C . CYS A 1 174 ? 26.766 63.603 -14.367 1.00 75.98 202 CYS A C 1
ATOM 1268 O O . CYS A 1 174 ? 27.055 62.764 -15.220 1.00 76.86 202 CYS A O 1
ATOM 1271 N N . PRO A 1 175 ? 27.626 63.993 -13.398 1.00 73.62 203 PRO A N 1
ATOM 1272 C CA . PRO A 1 175 ? 28.918 63.316 -13.251 1.00 71.92 203 PRO A CA 1
ATOM 1273 C C . PRO A 1 175 ? 28.717 61.885 -12.730 1.00 69.35 203 PRO A C 1
ATOM 1274 O O . PRO A 1 175 ? 27.718 61.620 -12.057 1.00 67.79 203 PRO A O 1
ATOM 1278 N N . PRO A 1 176 ? 29.663 60.978 -13.028 1.00 69.04 204 PRO A N 1
ATOM 1279 C CA . PRO A 1 176 ? 29.564 59.543 -12.712 1.00 67.41 204 PRO A CA 1
ATOM 1280 C C . PRO A 1 176 ? 29.225 59.203 -11.252 1.00 64.76 204 PRO A C 1
ATOM 1281 O O . PRO A 1 176 ? 28.528 58.228 -11.026 1.00 63.82 204 PRO A O 1
ATOM 1285 N N . LYS A 1 177 ? 29.704 59.985 -10.282 1.00 63.40 205 LYS A N 1
ATOM 1286 C CA . LYS A 1 177 ? 29.408 59.711 -8.876 1.00 61.05 205 LYS A CA 1
ATOM 1287 C C . LYS A 1 177 ? 27.951 60.005 -8.533 1.00 60.55 205 LYS A C 1
ATOM 1288 O O . LYS A 1 177 ? 27.382 59.390 -7.628 1.00 59.54 205 LYS A O 1
ATOM 1294 N N . VAL A 1 178 ? 27.345 60.944 -9.250 1.00 61.60 206 VAL A N 1
ATOM 1295 C CA . VAL A 1 178 ? 25.926 61.235 -9.062 1.00 61.28 206 VAL A CA 1
ATOM 1296 C C . VAL A 1 178 ? 25.106 60.130 -9.749 1.00 61.41 206 VAL A C 1
ATOM 1297 O O . VAL A 1 178 ? 24.165 59.592 -9.160 1.00 60.73 206 VAL A O 1
ATOM 1301 N N . GLN A 1 179 ? 25.494 59.770 -10.970 1.00 61.92 207 GLN A N 1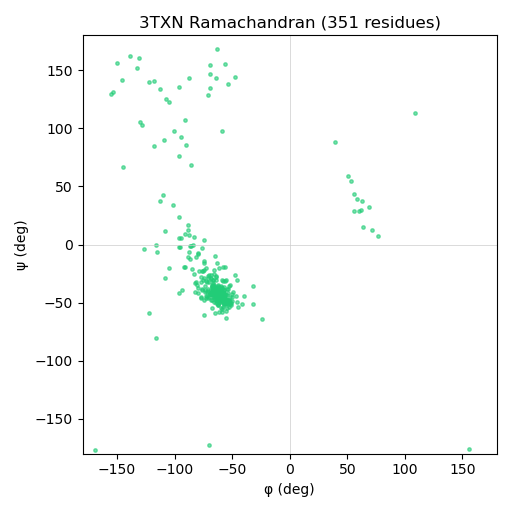
ATOM 1302 C CA . GLN A 1 179 ? 24.840 58.684 -11.693 1.00 62.33 207 GLN A CA 1
ATOM 1303 C C . GLN A 1 179 ? 24.954 57.363 -10.932 1.00 59.88 207 GLN A C 1
ATOM 1304 O O . GLN A 1 179 ? 23.958 56.675 -10.733 1.00 59.77 207 GLN A O 1
ATOM 1310 N N . GLY A 1 180 ? 26.164 57.024 -10.502 1.00 58.16 208 GLY A N 1
ATOM 1311 C CA . GLY A 1 180 ? 26.392 55.861 -9.678 1.00 55.82 208 GLY A CA 1
ATOM 1312 C C . GLY A 1 180 ? 25.477 55.830 -8.467 1.00 54.74 208 GLY A C 1
ATOM 1313 O O . GLY A 1 180 ? 24.847 54.812 -8.176 1.00 53.76 208 GLY A O 1
ATOM 1314 N N . ALA A 1 181 ? 25.404 56.949 -7.750 1.00 54.38 209 ALA A N 1
ATOM 1315 C CA . ALA A 1 181 ? 24.623 57.001 -6.524 1.00 53.29 209 ALA A CA 1
ATOM 1316 C C . ALA A 1 181 ? 23.136 56.826 -6.842 1.00 54.00 209 ALA A C 1
ATOM 1317 O O . ALA A 1 181 ? 22.407 56.213 -6.065 1.00 53.50 209 ALA A O 1
ATOM 1319 N N . LEU A 1 182 ? 22.708 57.353 -7.986 1.00 55.64 210 LEU A N 1
ATOM 1320 C CA . LEU A 1 182 ? 21.338 57.197 -8.437 1.00 57.18 210 LEU A CA 1
ATOM 1321 C C . LEU A 1 182 ? 21.053 55.742 -8.794 1.00 57.36 210 LEU A C 1
ATOM 1322 O O . LEU A 1 182 ? 19.991 55.214 -8.451 1.00 57.75 210 LEU A O 1
ATOM 1327 N N . ASP A 1 183 ? 22.003 55.088 -9.461 1.00 57.52 211 ASP A N 1
ATOM 1328 C CA . ASP A 1 183 ? 21.836 53.681 -9.804 1.00 57.86 211 ASP A CA 1
ATOM 1329 C C . ASP A 1 183 ? 21.911 52.764 -8.564 1.00 55.86 211 ASP A C 1
ATOM 1330 O O . ASP A 1 183 ? 21.310 51.691 -8.543 1.00 55.18 211 ASP A O 1
ATOM 1335 N N . LEU A 1 184 ? 22.613 53.223 -7.533 1.00 54.58 212 LEU A N 1
ATOM 1336 C CA . LEU A 1 184 ? 22.710 52.496 -6.295 1.00 53.66 212 LEU A CA 1
ATOM 1337 C C . LEU A 1 184 ? 21.410 52.564 -5.479 1.00 53.69 212 LEU A C 1
ATOM 1338 O O . LEU A 1 184 ? 20.998 51.543 -4.896 1.00 53.34 212 LEU A O 1
ATOM 1343 N N . GLN A 1 185 ? 20.758 53.730 -5.430 1.00 53.89 213 GLN A N 1
ATOM 1344 C CA . GLN A 1 185 ? 19.442 53.796 -4.754 1.00 54.65 213 GLN A CA 1
ATOM 1345 C C . GLN A 1 185 ? 18.388 52.976 -5.482 1.00 54.90 213 GLN A C 1
ATOM 1346 O O . GLN A 1 185 ? 17.640 52.247 -4.850 1.00 55.46 213 GLN A O 1
ATOM 1352 N N . SER A 1 186 ? 18.321 53.101 -6.805 1.00 55.17 214 SER A N 1
ATOM 1353 C CA . SER A 1 186 ? 17.370 52.320 -7.576 1.00 55.64 214 SER A CA 1
ATOM 1354 C C . SER A 1 186 ? 17.500 50.838 -7.257 1.00 54.48 214 SER A C 1
ATOM 1355 O O . SER A 1 186 ? 16.500 50.173 -6.966 1.00 55.60 214 SER A O 1
ATOM 1358 N N . GLY A 1 187 ? 18.733 50.338 -7.266 1.00 52.82 215 GLY A N 1
ATOM 1359 C CA . GLY A 1 187 ? 19.027 48.978 -6.844 1.00 51.31 215 GLY A CA 1
ATOM 1360 C C . GLY A 1 187 ? 18.520 48.688 -5.443 1.00 51.05 215 GLY A C 1
ATOM 1361 O O . GLY A 1 187 ? 17.820 47.679 -5.217 1.00 51.79 215 GLY A O 1
ATOM 1362 N N . ILE A 1 188 ? 18.851 49.560 -4.492 1.00 50.02 216 ILE A N 1
ATOM 1363 C CA . ILE A 1 188 ? 18.416 49.356 -3.100 1.00 49.46 216 ILE A CA 1
ATOM 1364 C C . ILE A 1 188 ? 16.887 49.294 -3.009 1.00 50.92 216 ILE A C 1
ATOM 1365 O O . ILE A 1 188 ? 16.338 48.483 -2.249 1.00 50.19 216 ILE A O 1
ATOM 1370 N N . LEU A 1 189 ? 16.206 50.118 -3.810 1.00 52.13 217 LEU A N 1
ATOM 1371 C CA . LEU A 1 189 ? 14.750 50.204 -3.695 1.00 53.97 217 LEU A CA 1
ATOM 1372 C C . LEU A 1 189 ? 13.954 49.109 -4.432 1.00 54.98 217 LEU A C 1
ATOM 1373 O O . LEU A 1 189 ? 12.889 48.706 -3.957 1.00 55.81 217 LEU A O 1
ATOM 1378 N N . HIS A 1 190 ? 14.452 48.628 -5.569 1.00 55.05 218 HIS A N 1
ATOM 1379 C CA . HIS A 1 190 ? 13.839 47.465 -6.216 1.00 56.48 218 HIS A CA 1
ATOM 1380 C C . HIS A 1 190 ? 14.007 46.182 -5.372 1.00 56.34 218 HIS A C 1
ATOM 1381 O O . HIS A 1 190 ? 13.136 45.293 -5.398 1.00 57.00 218 HIS A O 1
ATOM 1388 N N . ALA A 1 191 ? 15.108 46.117 -4.610 1.00 55.61 219 ALA A N 1
ATOM 1389 C CA . ALA A 1 191 ? 15.406 44.986 -3.723 1.00 55.46 219 ALA A CA 1
ATOM 1390 C C . ALA A 1 191 ? 14.728 45.059 -2.360 1.00 56.54 219 ALA A C 1
ATOM 1391 O O . ALA A 1 191 ? 14.505 44.024 -1.731 1.00 57.60 219 ALA A O 1
ATOM 1393 N N . ALA A 1 192 ? 14.398 46.264 -1.905 1.00 57.34 220 ALA A N 1
ATOM 1394 C CA . ALA A 1 192 ? 13.957 46.484 -0.526 1.00 58.68 220 ALA A CA 1
ATOM 1395 C C . ALA A 1 192 ? 12.760 45.643 -0.103 1.00 61.10 220 ALA A C 1
ATOM 1396 O O . ALA A 1 192 ? 12.749 45.113 1.008 1.00 61.72 220 ALA A O 1
ATOM 1398 N N . ASP A 1 193 ? 11.763 45.520 -0.981 1.00 62.85 221 ASP A N 1
ATOM 1399 C CA . ASP A 1 193 ? 10.570 44.720 -0.699 1.00 65.54 221 ASP A CA 1
ATOM 1400 C C . ASP A 1 193 ? 10.683 43.278 -1.241 1.00 65.45 221 ASP A C 1
ATOM 1401 O O . ASP A 1 193 ? 9.724 42.491 -1.192 1.00 66.11 221 ASP A O 1
ATOM 1406 N N . GLU A 1 194 ? 11.871 42.958 -1.758 1.00 64.39 222 GLU A N 1
ATOM 1407 C CA . GLU A 1 194 ? 12.233 41.603 -2.195 1.00 63.95 222 GLU A CA 1
ATOM 1408 C C . GLU A 1 194 ? 11.352 41.112 -3.328 1.00 65.09 222 GLU A C 1
ATOM 1409 O O . GLU A 1 194 ? 11.132 39.914 -3.475 1.00 65.70 222 GLU A O 1
ATOM 1415 N N . ARG A 1 195 ? 10.876 42.049 -4.145 1.00 66.15 223 ARG A N 1
ATOM 1416 C CA . ARG A 1 195 ? 9.979 41.712 -5.258 1.00 68.11 223 ARG A CA 1
ATOM 1417 C C . ARG A 1 195 ? 10.628 41.749 -6.646 1.00 66.96 223 ARG A C 1
ATOM 1418 O O . ARG A 1 195 ? 10.108 41.148 -7.590 1.00 67.93 223 ARG A O 1
ATOM 1426 N N . ASP A 1 196 ? 11.747 42.451 -6.781 1.00 65.08 224 ASP A N 1
ATOM 1427 C CA . ASP A 1 196 ? 12.377 42.563 -8.091 1.00 64.56 224 ASP A CA 1
ATOM 1428 C C . ASP A 1 196 ? 13.893 42.582 -7.986 1.00 62.12 224 ASP A C 1
ATOM 1429 O O . ASP A 1 196 ? 14.532 43.589 -8.298 1.00 61.96 224 ASP A O 1
ATOM 1434 N N . PHE A 1 197 ? 14.465 41.463 -7.561 1.00 59.89 225 PHE A N 1
ATOM 1435 C CA . PHE A 1 197 ? 15.907 41.325 -7.514 1.00 57.95 225 PHE A CA 1
ATOM 1436 C C . PHE A 1 197 ? 16.553 41.344 -8.905 1.00 58.60 225 PHE A C 1
ATOM 1437 O O . PHE A 1 197 ? 17.737 41.681 -9.026 1.00 58.84 225 PHE A O 1
ATOM 1445 N N . LYS A 1 198 ? 15.786 41.028 -9.949 1.00 59.45 226 LYS A N 1
ATOM 1446 C CA . LYS A 1 198 ? 16.330 40.936 -11.305 1.00 60.57 226 LYS A CA 1
ATOM 1447 C C . LYS A 1 198 ? 16.664 42.316 -11.861 1.00 61.18 226 LYS A C 1
ATOM 1448 O O . LYS A 1 198 ? 17.716 42.517 -12.467 1.00 61.54 226 LYS A O 1
ATOM 1450 N N . THR A 1 199 ? 15.766 43.266 -11.670 1.00 61.36 227 THR A N 1
ATOM 1451 C CA . THR A 1 199 ? 16.041 44.605 -12.133 1.00 62.32 227 THR A CA 1
ATOM 1452 C C . THR A 1 199 ? 16.957 45.329 -11.127 1.00 60.17 227 THR A C 1
ATOM 1453 O O . THR A 1 199 ? 17.824 46.108 -11.531 1.00 60.52 227 THR A O 1
ATOM 1457 N N . ALA A 1 200 ? 16.798 45.055 -9.828 1.00 57.63 228 ALA A N 1
ATOM 1458 C CA . ALA A 1 200 ? 17.781 45.527 -8.850 1.00 55.21 228 ALA A CA 1
ATOM 1459 C C . ALA A 1 200 ? 19.209 45.157 -9.281 1.00 54.08 228 ALA A C 1
ATOM 1460 O O . ALA A 1 200 ? 20.102 46.000 -9.236 1.00 53.32 228 ALA A O 1
ATOM 1462 N N . PHE A 1 201 ? 19.403 43.909 -9.723 1.00 53.36 229 PHE A N 1
ATOM 1463 C CA . PHE A 1 201 ? 20.717 43.439 -10.156 1.00 52.22 229 PHE A CA 1
ATOM 1464 C C . PHE A 1 201 ? 21.232 44.364 -11.227 1.00 53.30 229 PHE A C 1
ATOM 1465 O O . PHE A 1 201 ? 22.368 44.798 -11.157 1.00 53.65 229 PHE A O 1
ATOM 1473 N N . SER A 1 202 ? 20.386 44.663 -12.212 1.00 54.59 230 SER A N 1
ATOM 1474 C CA . SER A 1 202 ? 20.737 45.549 -13.330 1.00 56.00 230 SER A CA 1
ATOM 1475 C C . SER A 1 202 ? 21.205 46.932 -12.930 1.00 55.31 230 SER A C 1
ATOM 1476 O O . SER A 1 202 ? 22.139 47.459 -13.529 1.00 56.03 230 SER A O 1
ATOM 1479 N N . TYR A 1 203 ? 20.514 47.531 -11.965 1.00 54.21 231 TYR A N 1
ATOM 1480 C CA . TYR A 1 203 ? 20.889 48.842 -11.469 1.00 54.53 231 TYR A CA 1
ATOM 1481 C C . TYR A 1 203 ? 22.219 48.757 -10.738 1.00 53.29 231 TYR A C 1
ATOM 1482 O O . TYR A 1 203 ? 23.073 49.611 -10.915 1.00 53.40 231 TYR A O 1
ATOM 1491 N N . PHE A 1 204 ? 22.410 47.709 -9.946 1.00 52.21 232 PHE A N 1
ATOM 1492 C CA . PHE A 1 204 ? 23.683 47.536 -9.276 1.00 52.02 232 PHE A CA 1
ATOM 1493 C C . PHE A 1 204 ? 24.818 47.393 -10.275 1.00 53.70 232 PHE A C 1
ATOM 1494 O O . PHE A 1 204 ? 25.893 47.953 -10.066 1.00 53.89 232 PHE A O 1
ATOM 1502 N N . TYR A 1 205 ? 24.574 46.660 -11.358 1.00 55.34 233 TYR A N 1
ATOM 1503 C CA . TYR A 1 205 ? 25.550 46.530 -12.427 1.00 57.49 233 TYR A CA 1
ATOM 1504 C C . TYR A 1 205 ? 25.870 47.875 -13.081 1.00 58.54 233 TYR A C 1
ATOM 1505 O O . TYR A 1 205 ? 27.032 48.156 -13.373 1.00 59.18 233 TYR A O 1
ATOM 1514 N N . GLU A 1 206 ? 24.855 48.697 -13.329 1.00 58.86 234 GLU A N 1
ATOM 1515 C CA . GLU A 1 206 ? 25.116 50.020 -13.885 1.00 60.99 234 GLU A CA 1
ATOM 1516 C C . GLU A 1 206 ? 25.968 50.842 -12.879 1.00 59.57 234 GLU A C 1
ATOM 1517 O O . GLU A 1 206 ? 27.037 51.366 -13.228 1.00 60.55 234 GLU A O 1
ATOM 1523 N N . ALA A 1 207 ? 25.506 50.913 -11.635 1.00 57.59 235 ALA A N 1
ATOM 1524 C CA . ALA A 1 207 ? 26.262 51.517 -10.536 1.00 56.75 235 ALA A CA 1
ATOM 1525 C C . ALA A 1 207 ? 27.728 51.066 -10.516 1.00 57.44 235 ALA A C 1
ATOM 1526 O O . ALA A 1 207 ? 28.637 51.903 -10.450 1.00 58.26 235 ALA A O 1
ATOM 1528 N N . PHE A 1 208 ? 27.959 49.758 -10.591 1.00 57.72 236 PHE A N 1
ATOM 1529 C CA . PHE A 1 208 ? 29.318 49.223 -10.592 1.00 59.09 236 PHE A CA 1
ATOM 1530 C C . PHE A 1 208 ? 30.154 49.761 -11.744 1.00 61.50 236 PHE A C 1
ATOM 1531 O O . PHE A 1 208 ? 31.306 50.149 -11.564 1.00 62.03 236 PHE A O 1
ATOM 1539 N N . GLU A 1 209 ? 29.569 49.761 -12.929 1.00 63.30 237 GLU A N 1
ATOM 1540 C CA . GLU A 1 209 ? 30.269 50.206 -14.105 1.00 66.29 237 GLU A CA 1
ATOM 1541 C C . GLU A 1 209 ? 30.626 51.682 -14.006 1.00 66.11 237 GLU A C 1
ATOM 1542 O O . GLU A 1 209 ? 31.722 52.060 -14.380 1.00 67.62 237 GLU A O 1
ATOM 1548 N N . GLY A 1 210 ? 29.709 52.494 -13.482 1.00 64.43 238 GLY A N 1
ATOM 1549 C CA . GLY A 1 210 ? 29.899 53.936 -13.406 1.00 64.07 238 GLY A CA 1
ATOM 1550 C C . GLY A 1 210 ? 30.866 54.338 -12.311 1.00 62.93 238 GLY A C 1
ATOM 1551 O O . GLY A 1 210 ? 31.557 55.340 -12.443 1.00 63.76 238 GLY A O 1
ATOM 1552 N N . PHE A 1 211 ? 30.916 53.553 -11.233 1.00 60.98 239 PHE A N 1
ATOM 1553 C CA . PHE A 1 211 ? 31.750 53.853 -10.075 1.00 59.71 239 PHE A CA 1
ATOM 1554 C C . PHE A 1 211 ? 33.177 53.360 -10.251 1.00 61.12 239 PHE A C 1
ATOM 1555 O O . PHE A 1 211 ? 34.089 53.819 -9.583 1.00 61.49 239 PHE A O 1
ATOM 1563 N N . ASP A 1 212 ? 33.367 52.408 -11.137 1.00 62.94 240 ASP A N 1
ATOM 1564 C CA . ASP A 1 212 ? 34.651 51.743 -11.261 1.00 65.22 240 ASP A CA 1
ATOM 1565 C C . ASP A 1 212 ? 35.696 52.668 -11.871 1.00 67.34 240 ASP A C 1
ATOM 1566 O O . ASP A 1 212 ? 35.470 53.267 -12.935 1.00 68.96 240 ASP A O 1
ATOM 1571 N N . SER A 1 213 ? 36.839 52.769 -11.193 1.00 67.70 241 SER A N 1
ATOM 1572 C CA . SER A 1 213 ? 37.946 53.639 -11.601 1.00 69.61 241 SER A CA 1
ATOM 1573 C C . SER A 1 213 ? 37.676 55.102 -11.278 1.00 69.15 241 SER A C 1
ATOM 1574 O O . SER A 1 213 ? 38.448 55.966 -11.686 1.00 71.06 241 SER A O 1
ATOM 1577 N N . VAL A 1 214 ? 36.585 55.377 -10.561 1.00 67.08 242 VAL A N 1
ATOM 1578 C CA . VAL A 1 214 ? 36.264 56.735 -10.098 1.00 66.44 242 VAL A CA 1
ATOM 1579 C C . VAL A 1 214 ? 36.140 56.749 -8.570 1.00 64.89 242 VAL A C 1
ATOM 1580 O O . VAL A 1 214 ? 36.847 57.488 -7.890 1.00 65.21 242 VAL A O 1
ATOM 1584 N N . ASP A 1 215 ? 35.224 55.936 -8.046 1.00 63.59 243 ASP A N 1
ATOM 1585 C CA . ASP A 1 215 ? 35.078 55.736 -6.612 1.00 62.32 243 ASP A CA 1
ATOM 1586 C C . ASP A 1 215 ? 35.083 54.242 -6.331 1.00 61.78 243 ASP A C 1
ATOM 1587 O O . ASP A 1 215 ? 34.068 53.562 -6.513 1.00 61.34 243 ASP A O 1
ATOM 1592 N N . SER A 1 216 ? 36.210 53.738 -5.847 1.00 61.81 244 SER A N 1
ATOM 1593 C CA . SER A 1 216 ? 36.377 52.304 -5.734 1.00 61.77 244 SER A CA 1
ATOM 1594 C C . SER A 1 216 ? 35.722 51.692 -4.469 1.00 60.11 244 SER A C 1
ATOM 1595 O O . SER A 1 216 ? 35.616 50.473 -4.344 1.00 59.90 244 SER A O 1
ATOM 1598 N N . VAL A 1 217 ? 35.284 52.539 -3.546 1.00 58.32 245 VAL A N 1
ATOM 1599 C CA . VAL A 1 217 ? 34.581 52.064 -2.378 1.00 56.67 245 VAL A CA 1
ATOM 1600 C C . VAL A 1 217 ? 33.113 51.854 -2.764 1.00 56.00 245 VAL A C 1
ATOM 1601 O O . VAL A 1 217 ? 32.516 50.845 -2.392 1.00 56.00 245 VAL A O 1
ATOM 1605 N N . LYS A 1 218 ? 32.540 52.768 -3.543 1.00 55.44 246 LYS A N 1
ATOM 1606 C CA . LYS A 1 218 ? 31.184 52.560 -4.036 1.00 54.71 246 LYS A CA 1
ATOM 1607 C C . LYS A 1 218 ? 31.143 51.502 -5.166 1.00 55.09 246 LYS A C 1
ATOM 1608 O O . LYS A 1 218 ? 30.132 50.816 -5.355 1.00 54.22 246 LYS A O 1
ATOM 1614 N N . ALA A 1 219 ? 32.235 51.375 -5.917 1.00 55.67 247 ALA A N 1
ATOM 1615 C CA . ALA A 1 219 ? 32.341 50.319 -6.912 1.00 55.70 247 ALA A CA 1
ATOM 1616 C C . ALA A 1 219 ? 32.272 48.951 -6.218 1.00 55.20 247 ALA A C 1
ATOM 1617 O O . ALA A 1 219 ? 31.569 48.033 -6.681 1.00 55.41 247 ALA A O 1
ATOM 1619 N N . LEU A 1 220 ? 32.971 48.830 -5.091 1.00 54.67 248 LEU A N 1
ATOM 1620 C CA . LEU A 1 220 ? 33.001 47.582 -4.339 1.00 54.39 248 LEU A CA 1
ATOM 1621 C C . LEU A 1 220 ? 31.627 47.265 -3.742 1.00 53.27 248 LEU A C 1
ATOM 1622 O O . LEU A 1 220 ? 31.194 46.121 -3.751 1.00 53.60 248 LEU A O 1
ATOM 1627 N N . THR A 1 221 ? 30.957 48.294 -3.232 1.00 52.25 249 THR A N 1
ATOM 1628 C CA . THR A 1 221 ? 29.613 48.189 -2.696 1.00 51.62 249 THR A CA 1
ATOM 1629 C C . THR A 1 221 ? 28.598 47.664 -3.746 1.00 51.64 249 THR A C 1
ATOM 1630 O O . THR A 1 221 ? 27.765 46.783 -3.454 1.00 51.69 249 THR A O 1
ATOM 1634 N N . SER A 1 222 ? 28.703 48.187 -4.963 1.00 51.30 250 SER A N 1
ATOM 1635 C CA . SER A 1 222 ? 27.807 47.862 -6.040 1.00 50.81 250 SER A CA 1
ATOM 1636 C C . SER A 1 222 ? 28.003 46.404 -6.478 1.00 51.62 250 SER A C 1
ATOM 1637 O O . SER A 1 222 ? 27.034 45.653 -6.622 1.00 51.75 250 SER A O 1
ATOM 1640 N N . LEU A 1 223 ? 29.258 46.001 -6.672 1.00 51.97 251 LEU A N 1
ATOM 1641 C CA . LEU A 1 223 ? 29.580 44.617 -6.988 1.00 52.30 251 LEU A CA 1
ATOM 1642 C C . LEU A 1 223 ? 28.999 43.669 -5.928 1.00 51.58 251 LEU A C 1
ATOM 1643 O O . LEU A 1 223 ? 28.355 42.662 -6.261 1.00 51.71 251 LEU A O 1
ATOM 1648 N N . LYS A 1 224 ? 29.226 44.012 -4.660 1.00 50.92 252 LYS A N 1
ATOM 1649 C CA . LYS A 1 224 ? 28.734 43.252 -3.503 1.00 50.57 252 LYS A CA 1
ATOM 1650 C C . LYS A 1 224 ? 27.239 43.004 -3.626 1.00 49.37 252 LYS A C 1
ATOM 1651 O O . LYS A 1 224 ? 26.774 41.896 -3.418 1.00 49.17 252 LYS A O 1
ATOM 1657 N N . TYR A 1 225 ? 26.501 44.045 -3.999 1.00 48.47 253 TYR A N 1
ATOM 1658 C CA . TYR A 1 225 ? 25.056 43.965 -4.107 1.00 47.96 253 TYR A CA 1
ATOM 1659 C C . TYR A 1 225 ? 24.591 43.239 -5.380 1.00 48.58 253 TYR A C 1
ATOM 1660 O O . TYR A 1 225 ? 23.507 42.648 -5.397 1.00 48.02 253 TYR A O 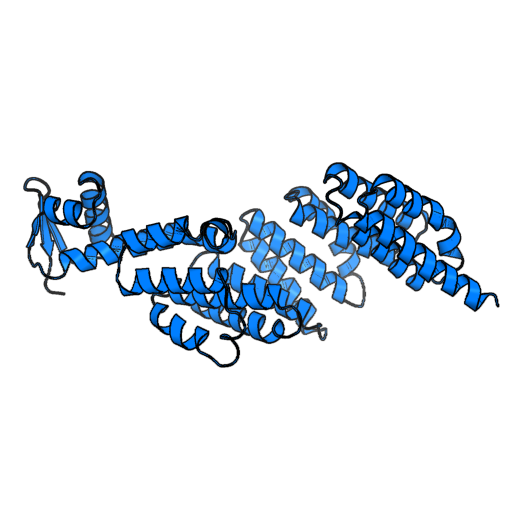1
ATOM 1669 N N . MET A 1 226 ? 25.399 43.286 -6.438 1.00 48.76 254 MET A N 1
ATOM 1670 C CA . MET A 1 226 ? 25.200 42.398 -7.572 1.00 49.86 254 MET A CA 1
ATOM 1671 C C . MET A 1 226 ? 25.155 40.949 -7.086 1.00 49.97 254 MET A C 1
ATOM 1672 O O . MET A 1 226 ? 24.231 40.205 -7.416 1.00 50.93 254 MET A O 1
ATOM 1677 N N . LEU A 1 227 ? 26.133 40.573 -6.267 1.00 49.56 255 LEU A N 1
ATOM 1678 C CA . LEU A 1 227 ? 26.263 39.219 -5.780 1.00 49.27 255 LEU A CA 1
ATOM 1679 C C . LEU A 1 227 ? 25.094 38.845 -4.873 1.00 48.26 255 LEU A C 1
ATOM 1680 O O . LEU A 1 227 ? 24.531 37.750 -5.020 1.00 49.27 255 LEU A O 1
ATOM 1685 N N . LEU A 1 228 ? 24.715 39.758 -3.988 0.50 45.98 256 LEU A N 1
ATOM 1686 C CA . LEU A 1 228 ? 23.584 39.572 -3.111 0.50 44.97 256 LEU A CA 1
ATOM 1687 C C . LEU A 1 228 ? 22.328 39.206 -3.882 0.50 45.11 256 LEU A C 1
ATOM 1688 O O . LEU A 1 228 ? 21.640 38.246 -3.547 0.50 44.01 256 LEU A O 1
ATOM 1693 N N . CYS A 1 229 ? 22.057 39.983 -4.922 1.00 45.89 257 CYS A N 1
ATOM 1694 C CA . CYS A 1 229 ? 20.880 39.813 -5.781 1.00 47.64 257 CYS A CA 1
ATOM 1695 C C . CYS A 1 229 ? 20.857 38.444 -6.435 1.00 48.60 257 CYS A C 1
ATOM 1696 O O . CYS A 1 229 ? 19.845 37.743 -6.404 1.00 48.83 257 CYS A O 1
ATOM 1699 N N . LYS A 1 230 ? 22.006 38.064 -6.983 1.00 49.16 258 LYS A N 1
ATOM 1700 C CA . LYS A 1 230 ? 22.174 36.788 -7.619 1.00 50.18 258 LYS A CA 1
ATOM 1701 C C . LYS A 1 230 ? 21.845 35.666 -6.618 1.00 49.63 258 LYS A C 1
ATOM 1702 O O . LYS A 1 230 ? 21.163 34.683 -6.962 1.00 50.41 258 LYS A O 1
ATOM 1708 N N . ILE A 1 231 ? 22.298 35.830 -5.374 1.00 47.70 259 ILE A N 1
ATOM 1709 C CA . ILE A 1 231 ? 22.024 34.854 -4.335 1.00 47.07 259 ILE A CA 1
ATOM 1710 C C . ILE A 1 231 ? 20.509 34.753 -4.028 1.00 46.92 259 ILE A C 1
ATOM 1711 O O . ILE A 1 231 ? 19.943 33.652 -4.029 1.00 47.38 259 ILE A O 1
ATOM 1716 N N . MET A 1 232 ? 19.887 35.909 -3.805 1.00 45.84 260 MET A N 1
ATOM 1717 C CA . MET A 1 232 ? 18.482 36.039 -3.506 1.00 46.32 260 MET A CA 1
ATOM 1718 C C . MET A 1 232 ? 17.603 35.445 -4.615 1.00 47.37 260 MET A C 1
ATOM 1719 O O . MET A 1 232 ? 16.520 34.961 -4.340 1.00 47.77 260 MET A O 1
ATOM 1724 N N . LEU A 1 233 ? 18.080 35.510 -5.852 1.00 47.90 261 LEU A N 1
ATOM 1725 C CA . LEU A 1 233 ? 17.406 34.947 -6.993 1.00 49.63 261 LEU A CA 1
ATOM 1726 C C . LEU A 1 233 ? 17.524 33.415 -7.118 1.00 51.21 261 LEU A C 1
ATOM 1727 O O . LEU A 1 233 ? 16.929 32.819 -8.026 1.00 52.41 261 LEU A O 1
ATOM 1732 N N . GLY A 1 234 ? 18.271 32.780 -6.220 1.00 51.68 262 GLY A N 1
ATOM 1733 C CA . GLY A 1 234 ? 18.591 31.363 -6.360 1.00 53.34 262 GLY A CA 1
ATOM 1734 C C . GLY A 1 234 ? 19.591 31.100 -7.483 1.00 55.00 262 GLY A C 1
ATOM 1735 O O . GLY A 1 234 ? 19.810 29.959 -7.873 1.00 55.67 262 GLY A O 1
ATOM 1736 N N . GLN A 1 235 ? 20.215 32.162 -7.993 1.00 55.89 263 GLN A N 1
ATOM 1737 C CA . GLN A 1 235 ? 21.177 32.051 -9.096 1.00 57.87 263 GLN A CA 1
ATOM 1738 C C . GLN A 1 235 ? 22.635 32.118 -8.618 1.00 58.76 263 GLN A C 1
ATOM 1739 O O . GLN A 1 235 ? 23.501 32.627 -9.334 1.00 59.98 263 GLN A O 1
ATOM 1745 N N . SER A 1 236 ? 22.905 31.581 -7.430 1.00 59.45 264 SER A N 1
ATOM 1746 C CA . SER A 1 236 ? 24.205 31.737 -6.760 1.00 60.86 264 SER A CA 1
ATOM 1747 C C . SER A 1 236 ? 25.423 31.130 -7.481 1.00 63.36 264 SER A C 1
ATOM 1748 O O . SER A 1 236 ? 26.564 31.472 -7.164 1.00 64.05 264 SER A O 1
ATOM 1751 N N . ASP A 1 237 ? 25.184 30.252 -8.451 1.00 65.88 265 ASP A N 1
ATOM 1752 C CA . ASP A 1 237 ? 26.257 29.694 -9.284 1.00 69.23 265 ASP A CA 1
ATOM 1753 C C . ASP A 1 237 ? 26.797 30.700 -10.314 1.00 70.01 265 ASP A C 1
ATOM 1754 O O . ASP A 1 237 ? 27.852 30.475 -10.911 1.00 72.16 265 ASP A O 1
ATOM 1759 N N . ASP A 1 238 ? 26.075 31.801 -10.526 1.00 68.96 266 ASP A N 1
ATOM 1760 C CA . ASP A 1 238 ? 26.563 32.875 -11.394 1.00 69.74 266 ASP A CA 1
ATOM 1761 C C . ASP A 1 238 ? 27.659 33.658 -10.688 1.00 69.07 266 ASP A C 1
ATOM 1762 O O . ASP A 1 238 ? 28.469 34.321 -11.329 1.00 70.45 266 ASP A O 1
ATOM 1767 N N . VAL A 1 239 ? 27.679 33.574 -9.364 1.00 67.71 267 VAL A N 1
ATOM 1768 C CA . VAL A 1 239 ? 28.570 34.386 -8.547 1.00 66.74 267 VAL A CA 1
ATOM 1769 C C . VAL A 1 239 ? 30.053 34.176 -8.892 1.00 69.21 267 VAL A C 1
ATOM 1770 O O . VAL A 1 239 ? 30.791 35.140 -9.012 1.00 69.10 267 VAL A O 1
ATOM 1774 N N . ASN A 1 240 ? 30.472 32.933 -9.087 1.00 71.95 268 ASN A N 1
ATOM 1775 C CA . ASN A 1 240 ? 31.859 32.635 -9.480 1.00 75.41 268 ASN A CA 1
ATOM 1776 C C . ASN A 1 240 ? 32.303 33.206 -10.829 1.00 76.76 268 ASN A C 1
ATOM 1777 O O . ASN A 1 240 ? 33.438 33.656 -10.965 1.00 78.10 268 ASN A O 1
ATOM 1782 N N . GLN A 1 241 ? 31.411 33.171 -11.814 1.00 76.85 269 GLN A N 1
ATOM 1783 C CA . GLN A 1 241 ? 31.654 33.786 -13.111 1.00 78.51 269 GLN A CA 1
ATOM 1784 C C . GLN A 1 241 ? 31.819 35.305 -13.013 1.00 77.42 269 GLN A C 1
ATOM 1785 O O . GLN A 1 241 ? 32.732 35.868 -13.626 1.00 78.85 269 GLN A O 1
ATOM 1791 N N . LEU A 1 242 ? 30.949 35.956 -12.240 1.00 75.11 270 LEU A N 1
ATOM 1792 C CA . LEU A 1 242 ? 30.980 37.414 -12.084 1.00 74.64 270 LEU A CA 1
ATOM 1793 C C . LEU A 1 242 ? 32.229 37.902 -11.359 1.00 75.67 270 LEU A C 1
ATOM 1794 O O . LEU A 1 242 ? 32.732 38.989 -11.639 1.00 75.79 270 LEU A O 1
ATOM 1799 N N . VAL A 1 243 ? 32.707 37.084 -10.428 1.00 77.05 271 VAL A N 1
ATOM 1800 C CA . VAL A 1 243 ? 33.901 37.359 -9.632 1.00 79.02 271 VAL A CA 1
ATOM 1801 C C . VAL A 1 243 ? 35.152 37.123 -10.465 1.00 82.37 271 VAL A C 1
ATOM 1802 O O . VAL A 1 243 ? 36.115 37.858 -10.377 1.00 83.51 271 VAL A O 1
ATOM 1806 N N . SER A 1 244 ? 35.108 36.077 -11.274 1.00 85.18 272 SER A N 1
ATOM 1807 C CA . SER A 1 244 ? 36.208 35.668 -12.134 1.00 89.28 272 SER A CA 1
ATOM 1808 C C . SER A 1 244 ? 36.519 36.692 -13.235 1.00 90.50 272 SER A C 1
ATOM 1809 O O . SER A 1 244 ? 37.654 36.753 -13.724 1.00 92.99 272 SER A O 1
ATOM 1812 N N . GLY A 1 245 ? 35.508 37.481 -13.611 1.00 89.11 273 GLY A N 1
ATOM 1813 C CA . GLY A 1 245 ? 35.608 38.445 -14.709 1.00 90.67 273 GLY A CA 1
ATOM 1814 C C . GLY A 1 245 ? 36.783 39.390 -14.544 1.00 92.10 273 GLY A C 1
ATOM 1815 O O . GLY A 1 245 ? 37.036 39.874 -13.433 1.00 90.64 273 GLY A O 1
ATOM 1816 N N . LYS A 1 246 ? 37.490 39.652 -15.650 1.00 95.04 274 LYS A N 1
ATOM 1817 C CA . LYS A 1 246 ? 38.737 40.450 -15.644 1.00 96.79 274 LYS A CA 1
ATOM 1818 C C . LYS A 1 246 ? 38.684 41.654 -14.704 1.00 94.03 274 LYS A C 1
ATOM 1819 O O . LYS A 1 246 ? 39.633 41.891 -13.953 1.00 94.74 274 LYS A O 1
ATOM 1821 N N . LEU A 1 247 ? 37.567 42.387 -14.736 1.00 91.47 275 LEU A N 1
ATOM 1822 C CA . LEU A 1 247 ? 37.370 43.591 -13.899 1.00 88.80 275 LEU A CA 1
ATOM 1823 C C . LEU A 1 247 ? 37.100 43.302 -12.402 1.00 85.94 275 LEU A C 1
ATOM 1824 O O . LEU A 1 247 ? 37.730 43.905 -11.537 1.00 85.35 275 LEU A O 1
ATOM 1829 N N . ALA A 1 248 ? 36.180 42.383 -12.100 1.00 84.27 276 ALA A N 1
ATOM 1830 C CA . ALA A 1 248 ? 35.896 42.011 -10.705 1.00 81.83 276 ALA A CA 1
ATOM 1831 C C . ALA A 1 248 ? 37.127 41.508 -9.907 1.00 82.90 276 ALA A C 1
ATOM 1832 O O . ALA A 1 248 ? 37.404 42.039 -8.831 1.00 82.05 276 ALA A O 1
ATOM 1834 N N . ILE A 1 249 ? 37.865 40.524 -10.435 1.00 84.70 277 ILE A N 1
ATOM 1835 C CA . ILE A 1 249 ? 39.113 40.026 -9.810 1.00 86.23 277 ILE A CA 1
ATOM 1836 C C . ILE A 1 249 ? 39.768 41.080 -8.901 1.00 84.83 277 ILE A C 1
ATOM 1837 O O . ILE A 1 249 ? 39.890 40.883 -7.684 1.00 84.40 277 ILE A O 1
ATOM 1842 N N . THR A 1 250 ? 40.188 42.185 -9.531 1.00 84.12 278 THR A N 1
ATOM 1843 C CA . THR A 1 250 ? 40.746 43.392 -8.899 1.00 81.93 278 THR A CA 1
ATOM 1844 C C . THR A 1 250 ? 40.208 43.719 -7.514 1.00 78.58 278 THR A C 1
ATOM 1845 O O . THR A 1 250 ? 40.957 44.211 -6.670 1.00 78.62 278 THR A O 1
ATOM 1849 N N . TYR A 1 251 ? 38.917 43.450 -7.294 1.00 75.24 279 TYR A N 1
ATOM 1850 C CA . TYR A 1 251 ? 38.219 43.831 -6.055 1.00 71.92 279 TYR A CA 1
ATOM 1851 C C . TYR A 1 251 ? 38.288 42.802 -4.917 1.00 71.85 279 TYR A C 1
ATOM 1852 O O . TYR A 1 251 ? 37.511 42.871 -3.962 1.00 70.53 279 TYR A O 1
ATOM 1861 N N . SER A 1 252 ? 39.219 41.859 -5.012 1.00 73.72 280 SER A N 1
ATOM 1862 C CA . SER A 1 252 ? 39.416 40.847 -3.970 1.00 74.24 280 SER A CA 1
ATOM 1863 C C . SER A 1 252 ? 39.477 41.425 -2.542 1.00 72.68 280 SER A C 1
ATOM 1864 O O . SER A 1 252 ? 39.993 42.526 -2.328 1.00 72.35 280 SER A O 1
ATOM 1867 N N . GLY A 1 253 ? 38.933 40.675 -1.579 1.00 81.68 281 GLY A N 1
ATOM 1868 C CA . GLY A 1 253 ? 38.870 41.103 -0.178 1.00 79.84 281 GLY A CA 1
ATOM 1869 C C . GLY A 1 253 ? 37.750 40.414 0.583 1.00 76.00 281 GLY A C 1
ATOM 1870 O O . GLY A 1 253 ? 37.052 39.554 0.038 1.00 73.49 281 GLY A O 1
ATOM 1871 N N . ARG A 1 254 ? 37.584 40.816 1.845 1.00 75.13 282 ARG A N 1
ATOM 1872 C CA . ARG A 1 254 ? 36.649 40.210 2.783 1.00 71.62 282 ARG A CA 1
ATOM 1873 C C . ARG A 1 254 ? 35.206 40.347 2.318 1.00 67.85 282 ARG A C 1
ATOM 1874 O O . ARG A 1 254 ? 34.382 39.422 2.511 1.00 65.63 282 ARG A O 1
ATOM 1882 N N . ASP A 1 255 ? 34.891 41.489 1.720 1.00 66.32 283 ASP A N 1
ATOM 1883 C CA . ASP A 1 255 ? 33.559 41.721 1.181 1.00 63.62 283 ASP A CA 1
ATOM 1884 C C . ASP A 1 255 ? 33.196 40.658 0.125 1.00 61.90 283 ASP A C 1
ATOM 1885 O O . ASP A 1 255 ? 32.186 39.956 0.262 1.00 59.76 283 ASP A O 1
ATOM 1890 N N . ILE A 1 256 ? 34.033 40.511 -0.902 1.00 62.85 284 ILE A N 1
ATOM 1891 C CA . ILE A 1 256 ? 33.768 39.516 -1.930 1.00 61.64 284 ILE A CA 1
ATOM 1892 C C . ILE A 1 256 ? 33.873 38.103 -1.375 1.00 61.11 284 ILE A C 1
ATOM 1893 O O . ILE A 1 256 ? 33.092 37.241 -1.765 1.00 59.95 284 ILE A O 1
ATOM 1898 N N . ASP A 1 257 ? 34.805 37.864 -0.459 0.50 62.76 285 ASP A N 1
ATOM 1899 C CA . ASP A 1 257 ? 34.947 36.534 0.127 0.50 62.97 285 ASP A CA 1
ATOM 1900 C C . ASP A 1 257 ? 33.694 36.100 0.886 0.50 60.02 285 ASP A C 1
ATOM 1901 O O . ASP A 1 257 ? 33.322 34.929 0.854 0.50 58.90 285 ASP A O 1
ATOM 1906 N N . ALA A 1 258 ? 33.056 37.067 1.546 1.00 59.23 286 ALA A N 1
ATOM 1907 C CA . ALA A 1 258 ? 31.810 36.872 2.266 1.00 57.23 286 ALA A CA 1
ATOM 1908 C C . ALA A 1 258 ? 30.684 36.430 1.348 1.00 55.71 286 ALA A C 1
ATOM 1909 O O . ALA A 1 258 ? 29.983 35.470 1.657 1.00 54.57 286 ALA A O 1
ATOM 1911 N N . MET A 1 259 ? 30.508 37.116 0.223 1.00 56.24 287 MET A N 1
ATOM 1912 C CA . MET A 1 259 ? 29.464 36.740 -0.730 1.00 54.94 287 MET A CA 1
ATOM 1913 C C . MET A 1 259 ? 29.753 35.387 -1.359 1.00 55.26 287 MET A C 1
ATOM 1914 O O . MET A 1 259 ? 28.833 34.640 -1.649 1.00 53.61 287 MET A O 1
ATOM 1919 N N . LYS A 1 260 ? 31.032 35.088 -1.580 1.00 57.74 288 LYS A N 1
ATOM 1920 C CA . LYS A 1 260 ? 31.428 33.833 -2.210 1.00 59.08 288 LYS A CA 1
ATOM 1921 C C . LYS A 1 260 ? 31.112 32.699 -1.265 1.00 57.72 288 LYS A C 1
ATOM 1922 O O . LYS A 1 260 ? 30.697 31.615 -1.682 1.00 57.82 288 LYS A O 1
ATOM 1928 N N . SER A 1 261 ? 31.302 32.973 0.015 1.00 57.29 289 SER A N 1
ATOM 1929 C CA . SER A 1 261 ? 31.109 31.988 1.049 1.00 56.94 289 SER A CA 1
ATOM 1930 C C . SER A 1 261 ? 29.614 31.706 1.283 1.00 53.81 289 SER A C 1
ATOM 1931 O O . SER A 1 261 ? 29.213 30.556 1.494 1.00 53.28 289 SER A O 1
ATOM 1934 N N . VAL A 1 262 ? 28.796 32.754 1.235 1.00 51.97 290 VAL A N 1
ATOM 1935 C CA . VAL A 1 262 ? 27.354 32.597 1.228 1.00 49.36 290 VAL A CA 1
ATOM 1936 C C . VAL A 1 262 ? 26.889 31.862 -0.043 1.00 49.35 290 VAL A C 1
ATOM 1937 O O . VAL A 1 262 ? 26.015 31.002 0.028 1.00 48.52 290 VAL A O 1
ATOM 1941 N N . ALA A 1 263 ? 27.478 32.171 -1.193 1.00 51.02 291 ALA A N 1
ATOM 1942 C CA . ALA A 1 263 ? 27.112 31.475 -2.421 1.00 52.16 291 ALA A CA 1
ATOM 1943 C C . ALA A 1 263 ? 27.393 29.969 -2.319 1.00 53.14 291 ALA A C 1
ATOM 1944 O O . ALA A 1 263 ? 26.559 29.164 -2.702 1.00 52.36 291 ALA A O 1
ATOM 1946 N N . GLU A 1 264 ? 28.552 29.604 -1.775 1.00 55.58 292 GLU A N 1
ATOM 1947 C CA . GLU A 1 264 ? 28.889 28.201 -1.501 1.00 57.02 292 GLU A CA 1
ATOM 1948 C C . GLU A 1 264 ? 27.894 27.514 -0.576 1.00 54.01 292 GLU A C 1
ATOM 1949 O O . GLU A 1 264 ? 27.523 26.359 -0.802 1.00 54.46 292 GLU A O 1
ATOM 1955 N N . ALA A 1 265 ? 27.457 28.214 0.465 1.00 52.00 293 ALA A N 1
ATOM 1956 C CA . ALA A 1 265 ? 26.497 27.638 1.401 1.00 49.49 293 ALA A CA 1
ATOM 1957 C C . ALA A 1 265 ? 25.186 27.330 0.681 1.00 48.24 293 ALA A C 1
ATOM 1958 O O . ALA A 1 265 ? 24.546 26.301 0.935 1.00 47.77 293 ALA A O 1
ATOM 1960 N N . SER A 1 266 ? 24.798 28.227 -0.219 1.00 48.20 294 SER A N 1
ATOM 1961 C CA . SER A 1 266 ? 23.610 28.047 -1.019 1.00 47.52 294 SER A CA 1
ATOM 1962 C C . SER A 1 266 ? 23.758 26.806 -1.899 1.00 49.58 294 SER A C 1
ATOM 1963 O O . SER A 1 266 ? 22.893 25.913 -1.902 1.00 48.40 294 SER A O 1
ATOM 1966 N N . HIS A 1 267 ? 24.873 26.756 -2.625 1.00 52.49 295 HIS A N 1
ATOM 1967 C CA . HIS A 1 267 ? 25.192 25.648 -3.507 1.00 55.24 295 HIS A CA 1
ATOM 1968 C C . HIS A 1 267 ? 25.153 24.301 -2.775 1.00 55.24 295 HIS A C 1
ATOM 1969 O O . HIS A 1 267 ? 24.630 23.334 -3.287 1.00 55.88 295 HIS A O 1
ATOM 1976 N N . LYS A 1 268 ? 25.708 24.244 -1.573 1.00 55.67 296 LYS A N 1
ATOM 1977 C CA . LYS A 1 268 ? 25.718 23.013 -0.809 1.00 56.37 296 LYS A CA 1
ATOM 1978 C C . LYS A 1 268 ? 24.444 22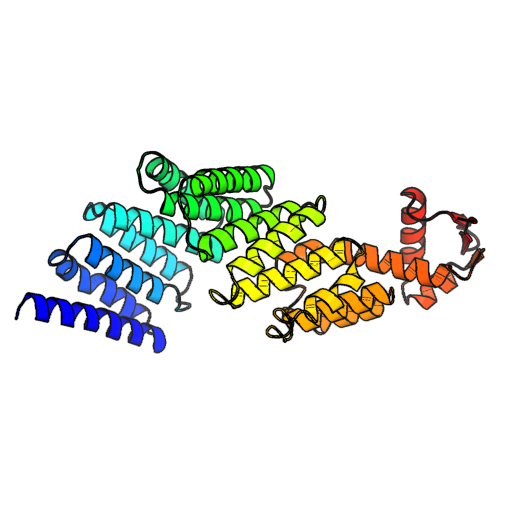.840 -0.001 1.00 53.90 296 LYS A C 1
ATOM 1979 O O . LYS A 1 268 ? 24.284 21.829 0.675 1.00 54.48 296 LYS A O 1
ATOM 1985 N N . ARG A 1 269 ? 23.539 23.818 -0.078 1.00 51.92 297 ARG A N 1
ATOM 1986 C CA . ARG A 1 269 ? 22.269 23.769 0.637 1.00 49.73 297 ARG A CA 1
ATOM 1987 C C . ARG A 1 269 ? 22.566 23.436 2.079 1.00 49.31 297 ARG A C 1
ATOM 1988 O O . ARG A 1 269 ? 22.114 22.398 2.603 1.00 49.82 297 ARG A O 1
ATOM 1996 N N . SER A 1 270 ? 23.358 24.293 2.709 1.00 48.72 298 SER A N 1
ATOM 1997 C CA . SER A 1 270 ? 23.848 24.020 4.036 1.00 48.70 298 SER A CA 1
ATOM 1998 C C . SER A 1 270 ? 23.640 25.190 4.998 1.00 47.98 298 SER A C 1
ATOM 1999 O O . SER A 1 270 ? 24.350 26.188 4.935 1.00 49.06 298 SER A O 1
ATOM 2002 N N . LEU A 1 271 ? 22.673 25.049 5.893 1.00 46.58 299 LEU A N 1
ATOM 2003 C CA . LEU A 1 271 ? 22.421 26.032 6.943 1.00 46.63 299 LEU A CA 1
ATOM 2004 C C . LEU A 1 271 ? 23.646 26.229 7.845 1.00 49.47 299 LEU A C 1
ATOM 2005 O O . LEU A 1 271 ? 24.047 27.371 8.101 1.00 50.54 299 LEU A O 1
ATOM 2010 N N . ALA A 1 272 ? 24.251 25.135 8.305 1.00 50.36 300 ALA A N 1
ATOM 2011 C CA . ALA A 1 272 ? 25.496 25.236 9.071 1.00 53.57 300 ALA A CA 1
ATOM 2012 C C . ALA A 1 272 ? 26.576 26.116 8.389 1.00 54.87 300 ALA A C 1
ATOM 2013 O O . ALA A 1 272 ? 27.143 27.005 9.041 1.00 56.84 300 ALA A O 1
ATOM 2015 N N . ASP A 1 273 ? 26.850 25.895 7.101 1.00 54.40 301 ASP A N 1
ATOM 2016 C CA . ASP A 1 273 ? 27.835 26.741 6.379 1.00 56.50 301 ASP A CA 1
ATOM 2017 C C . ASP A 1 273 ? 27.369 28.190 6.257 1.00 55.44 301 ASP A C 1
ATOM 2018 O O . ASP A 1 273 ? 28.180 29.119 6.331 1.00 57.41 301 ASP A O 1
ATOM 2023 N N . PHE A 1 274 ? 26.065 28.381 6.065 1.00 53.13 302 PHE A N 1
ATOM 2024 C CA . PHE A 1 274 ? 25.499 29.718 6.067 1.00 52.15 302 PHE A CA 1
ATOM 2025 C C . PHE A 1 274 ? 25.727 30.418 7.410 1.00 53.81 302 PHE A C 1
ATOM 2026 O O . PHE A 1 274 ? 26.055 31.609 7.445 1.00 54.48 302 PHE A O 1
ATOM 2034 N N . GLN A 1 275 ? 25.551 29.682 8.509 1.00 54.68 303 GLN A N 1
ATOM 2035 C CA . GLN A 1 275 ? 25.805 30.237 9.848 1.00 57.23 303 GLN A CA 1
ATOM 2036 C C . GLN A 1 275 ? 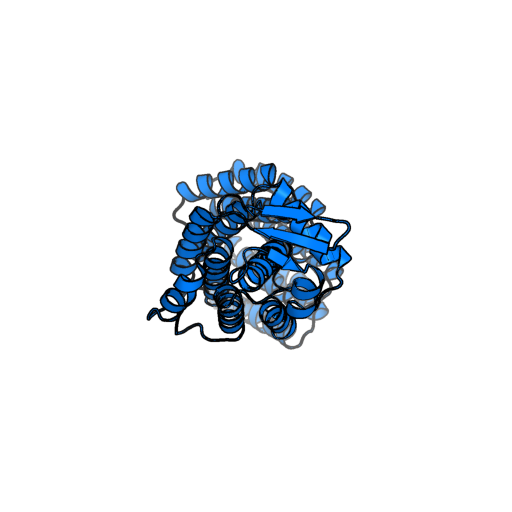27.288 30.519 10.073 1.00 58.99 303 GLN A C 1
ATOM 2037 O O . GLN A 1 275 ? 27.626 31.471 10.740 1.00 61.35 303 GLN A O 1
ATOM 2043 N N . ALA A 1 276 ? 28.164 29.685 9.528 0.50 58.98 304 ALA A N 1
ATOM 2044 C CA . ALA A 1 276 ? 29.594 29.877 9.701 0.50 61.68 304 ALA A CA 1
ATOM 2045 C C . ALA A 1 276 ? 30.079 31.104 8.925 0.50 61.81 304 ALA A C 1
ATOM 2046 O O . ALA A 1 276 ? 30.998 31.792 9.358 0.50 64.30 304 ALA A O 1
ATOM 2048 N N . ALA A 1 277 ? 29.443 31.382 7.788 1.00 59.54 305 ALA A N 1
ATOM 2049 C CA . ALA A 1 277 ? 29.709 32.607 7.020 1.00 59.87 305 ALA A CA 1
ATOM 2050 C C . ALA A 1 277 ? 29.292 33.869 7.772 1.00 60.97 305 ALA A C 1
ATOM 2051 O O . ALA A 1 277 ? 30.088 34.812 7.884 1.00 63.28 305 ALA A O 1
ATOM 2053 N N . LEU A 1 278 ? 28.063 33.887 8.293 1.00 59.90 306 LEU A N 1
ATOM 2054 C CA . LEU A 1 278 ? 27.520 35.091 8.920 1.00 61.06 306 LEU A CA 1
ATOM 2055 C C . LEU A 1 278 ? 28.393 35.579 10.062 1.00 65.11 306 LEU A C 1
ATOM 2056 O O . LEU A 1 278 ? 28.584 36.789 10.220 1.00 66.92 306 LEU A O 1
ATOM 2061 N N . LYS A 1 279 ? 28.932 34.639 10.836 1.00 66.71 307 LYS A N 1
ATOM 2062 C CA . LYS A 1 279 ? 29.726 34.988 11.997 1.00 71.22 307 LYS A CA 1
ATOM 2063 C C . LYS A 1 279 ? 31.246 35.121 11.745 1.00 73.18 307 LYS A C 1
ATOM 2064 O O . LYS A 1 279 ? 31.941 35.750 12.532 1.00 76.94 307 LYS A O 1
ATOM 2070 N N . GLU A 1 280 ? 31.744 34.550 10.648 1.00 71.22 308 GLU A N 1
ATOM 2071 C CA . GLU A 1 280 ? 33.116 34.795 10.198 1.00 72.58 308 GLU A CA 1
ATOM 2072 C C . GLU A 1 280 ? 33.173 36.160 9.547 1.00 71.44 308 GLU A C 1
ATOM 2073 O O . GLU A 1 280 ? 34.148 36.883 9.699 1.00 74.63 308 GLU A O 1
ATOM 2079 N N . TYR A 1 281 ? 32.120 36.504 8.812 1.00 67.34 309 TYR A N 1
ATOM 2080 C CA . TYR A 1 281 ? 32.064 37.764 8.090 1.00 65.73 309 TYR A CA 1
ATOM 2081 C C . TYR A 1 281 ? 31.005 38.707 8.648 1.00 65.44 309 TYR A C 1
ATOM 2082 O O . TYR A 1 281 ? 30.355 39.421 7.883 1.00 64.11 309 TYR A O 1
ATOM 2091 N N . LYS A 1 282 ? 30.840 38.709 9.974 1.00 67.47 310 LYS A N 1
ATOM 2092 C CA . LYS A 1 282 ? 29.951 39.657 10.678 1.00 68.46 310 LYS A CA 1
ATOM 2093 C C . LYS A 1 282 ? 30.032 41.093 10.143 1.00 69.44 310 LYS A C 1
ATOM 2094 O O . LYS A 1 282 ? 28.999 41.689 9.818 1.00 68.30 310 LYS A O 1
ATOM 2096 N N . LYS A 1 283 ? 31.244 41.643 10.035 1.00 71.65 311 LYS A N 1
ATOM 2097 C CA . LYS A 1 283 ? 31.383 43.025 9.583 1.00 73.04 311 LYS A CA 1
ATOM 2098 C C . LYS A 1 283 ? 30.847 43.230 8.163 1.00 69.83 311 LYS A C 1
ATOM 2099 O O . LYS A 1 283 ? 30.223 44.251 7.878 1.00 69.90 311 LYS A O 1
ATOM 2105 N N . GLU A 1 284 ? 31.068 42.245 7.294 1.00 67.64 312 GLU A N 1
ATOM 2106 C CA . GLU A 1 284 ? 30.717 42.360 5.874 1.00 65.04 312 GLU A CA 1
ATOM 2107 C C . GLU A 1 284 ? 29.269 41.952 5.570 1.00 62.37 312 GLU A C 1
ATOM 2108 O O . GLU A 1 284 ? 28.769 42.215 4.483 1.00 61.35 312 GLU A O 1
ATOM 2114 N N . LEU A 1 285 ? 28.592 41.317 6.522 1.00 61.88 313 LEU A N 1
ATOM 2115 C CA . LEU A 1 285 ? 27.235 40.802 6.265 1.00 59.24 313 LEU A CA 1
ATOM 2116 C C . LEU A 1 285 ? 26.147 41.463 7.124 1.00 60.62 313 LEU A C 1
ATOM 2117 O O . LEU A 1 285 ? 25.469 42.386 6.663 1.00 61.68 313 LEU A O 1
ATOM 2122 N N . ALA A 1 286 ? 26.002 41.031 8.371 1.00 61.64 314 ALA A N 1
ATOM 2123 C CA . ALA A 1 286 ? 24.996 41.601 9.257 1.00 63.49 314 ALA A CA 1
ATOM 2124 C C . ALA A 1 286 ? 25.171 43.114 9.553 1.00 66.90 314 ALA A C 1
ATOM 2125 O O . ALA A 1 286 ? 24.219 43.782 9.983 1.00 69.06 314 ALA A O 1
ATOM 2127 N N . GLU A 1 287 ? 26.375 43.646 9.341 1.00 67.85 315 GLU A N 1
ATOM 2128 C CA . GLU A 1 287 ? 26.664 45.069 9.615 1.00 71.00 315 GLU A CA 1
ATOM 2129 C C . GLU A 1 287 ? 26.523 45.956 8.377 1.00 69.60 315 GLU A C 1
ATOM 2130 O O . GLU A 1 287 ? 26.673 47.183 8.433 1.00 71.84 315 GLU A O 1
ATOM 2136 N N . ASP A 1 288 ? 26.220 45.309 7.258 1.00 65.84 316 ASP A N 1
ATOM 2137 C CA . ASP A 1 288 ? 25.882 45.983 6.033 1.00 64.59 316 ASP A CA 1
ATOM 2138 C C . ASP A 1 288 ? 24.370 46.162 6.043 1.00 64.13 316 ASP A C 1
ATOM 2139 O O . ASP A 1 288 ? 23.632 45.216 5.900 1.00 63.03 316 ASP A O 1
ATOM 2144 N N . VAL A 1 289 ? 23.924 47.392 6.256 1.00 66.76 317 VAL A N 1
ATOM 2145 C CA . VAL A 1 289 ? 22.512 47.739 6.427 1.00 67.29 317 VAL A CA 1
ATOM 2146 C C . VAL A 1 289 ? 21.627 47.118 5.372 1.00 64.34 317 VAL A C 1
ATOM 2147 O O . VAL A 1 289 ? 20.440 46.894 5.618 1.00 65.03 317 VAL A O 1
ATOM 2151 N N . ILE A 1 290 ? 22.205 46.837 4.207 1.00 61.80 318 ILE A N 1
ATOM 2152 C CA . ILE A 1 290 ? 21.440 46.343 3.059 1.00 59.89 318 ILE A CA 1
ATOM 2153 C C . ILE A 1 290 ? 21.470 44.832 2.951 1.00 56.51 318 ILE A C 1
ATOM 2154 O O . ILE A 1 290 ? 20.442 44.204 2.682 1.00 56.80 318 ILE A O 1
ATOM 2159 N N . VAL A 1 291 ? 22.627 44.230 3.177 1.00 54.48 319 VAL A N 1
ATOM 2160 C CA . VAL A 1 291 ? 22.650 42.796 3.319 1.00 51.87 319 VAL A CA 1
ATOM 2161 C C . VAL A 1 291 ? 21.708 42.406 4.475 1.00 52.05 319 VAL A C 1
ATOM 2162 O O . VAL A 1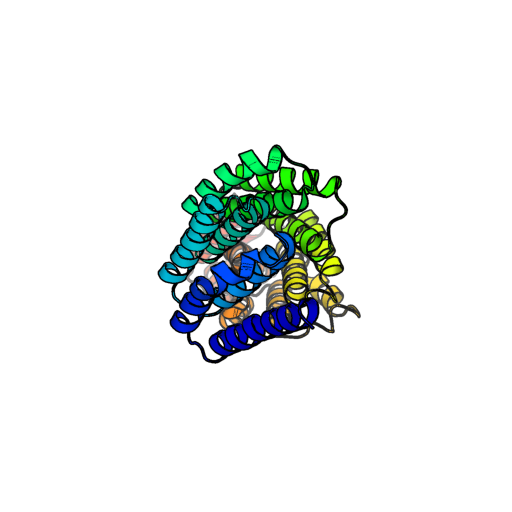 291 ? 20.827 41.555 4.293 1.00 50.96 319 VAL A O 1
ATOM 2166 N N . GLN A 1 292 ? 21.876 43.054 5.637 1.00 53.49 320 GLN A N 1
ATOM 2167 C CA . GLN A 1 292 ? 21.059 42.778 6.836 1.00 54.31 320 GLN A CA 1
ATOM 2168 C C . GLN A 1 292 ? 19.569 42.762 6.543 1.00 53.97 320 GLN A C 1
ATOM 2169 O O . GLN A 1 292 ? 18.836 41.909 7.052 1.00 52.76 320 GLN A O 1
ATOM 2175 N N . ALA A 1 293 ? 19.125 43.708 5.715 1.00 54.84 321 ALA A N 1
ATOM 2176 C CA . ALA A 1 293 ? 17.708 43.792 5.369 1.00 55.77 321 ALA A CA 1
ATOM 2177 C C . ALA A 1 293 ? 17.197 42.490 4.733 1.00 52.52 321 ALA A C 1
ATOM 2178 O O . ALA A 1 293 ? 16.004 42.257 4.709 1.00 53.03 321 ALA A O 1
ATOM 2180 N N . HIS A 1 294 ? 18.106 41.666 4.224 1.00 50.24 322 HIS A N 1
ATOM 2181 C CA . HIS A 1 294 ? 17.724 40.459 3.477 1.00 49.00 322 HIS A CA 1
ATOM 2182 C C . HIS A 1 294 ? 18.129 39.146 4.124 1.00 47.25 322 HIS A C 1
ATOM 2183 O O . HIS A 1 294 ? 17.752 38.094 3.642 1.00 46.32 322 HIS A O 1
ATOM 2190 N N . LEU A 1 295 ? 18.885 39.194 5.213 1.00 48.63 323 LEU A N 1
ATOM 2191 C CA . LEU A 1 295 ? 19.324 37.957 5.857 1.00 47.81 323 LEU A CA 1
ATOM 2192 C C . LEU A 1 295 ? 18.184 37.136 6.479 1.00 48.50 323 LEU A C 1
ATOM 2193 O O . LEU A 1 295 ? 18.264 35.914 6.532 1.00 46.94 323 LEU A O 1
ATOM 2198 N N . GLY A 1 296 ? 17.127 37.799 6.940 1.00 51.49 324 GLY A N 1
ATOM 2199 C CA . GLY A 1 296 ? 15.964 37.085 7.461 1.00 52.52 324 GLY A CA 1
ATOM 2200 C C . GLY A 1 296 ? 15.430 36.121 6.420 1.00 51.62 324 GLY A C 1
ATOM 2201 O O . GLY A 1 296 ? 15.357 34.897 6.654 1.00 50.41 324 GLY A O 1
ATOM 2202 N N . THR A 1 297 ? 15.084 36.634 5.243 1.00 52.30 325 THR A N 1
ATOM 2203 C CA . THR A 1 297 ? 14.519 35.724 4.271 1.00 52.01 325 THR A CA 1
ATOM 2204 C C . THR A 1 297 ? 15.585 34.829 3.625 1.00 49.63 325 THR A C 1
ATOM 2205 O O . THR A 1 297 ? 15.269 33.726 3.161 1.00 48.82 325 THR A O 1
ATOM 2209 N N . LEU A 1 298 ? 16.845 35.261 3.647 1.00 49.10 326 LEU A N 1
ATOM 2210 C CA . LEU A 1 298 ? 17.909 34.355 3.212 1.00 47.68 326 LEU A CA 1
ATOM 2211 C C . LEU A 1 298 ? 17.994 33.155 4.151 1.00 46.90 326 LEU A C 1
ATOM 2212 O O . LEU A 1 298 ? 18.123 32.023 3.685 1.00 45.70 326 LEU A O 1
ATOM 2217 N N . TYR A 1 299 ? 17.880 33.400 5.459 1.00 47.92 327 TYR A N 1
ATOM 2218 C CA . TYR A 1 299 ? 17.862 32.315 6.434 1.00 47.78 327 TYR A CA 1
ATOM 2219 C C . TYR A 1 299 ? 16.758 31.287 6.147 1.00 46.41 327 TYR A C 1
ATOM 2220 O O . TYR A 1 299 ? 17.047 30.101 6.107 1.00 44.68 327 TYR A O 1
ATOM 2229 N N . ASP A 1 300 ? 15.520 31.746 5.940 1.00 47.05 328 ASP A N 1
ATOM 2230 C CA . ASP A 1 300 ? 14.416 30.844 5.619 1.00 47.05 328 ASP A CA 1
ATOM 2231 C C . ASP A 1 300 ? 14.782 29.926 4.438 1.00 44.55 328 ASP A C 1
ATOM 2232 O O . ASP A 1 300 ? 14.635 28.699 4.536 1.00 43.01 328 ASP A O 1
ATOM 2237 N N . THR A 1 301 ? 15.257 30.526 3.344 1.00 43.81 329 THR A N 1
ATOM 2238 C CA . THR A 1 301 ? 15.607 29.784 2.131 1.00 42.11 329 THR A CA 1
ATOM 2239 C C . THR A 1 301 ? 16.691 28.752 2.430 1.00 41.14 329 THR A C 1
ATOM 2240 O O . THR A 1 301 ? 16.626 27.655 1.919 1.00 40.40 329 THR A O 1
ATOM 2244 N N . MET A 1 302 ? 17.666 29.092 3.278 1.00 41.24 330 MET A N 1
ATOM 2245 C CA . MET A 1 302 ? 18.751 28.160 3.593 1.00 41.11 330 MET A CA 1
ATOM 2246 C C . MET A 1 302 ? 18.220 27.024 4.436 1.00 40.66 330 MET A C 1
ATOM 2247 O O . MET A 1 302 ? 18.650 25.891 4.291 1.00 40.31 330 MET A O 1
ATOM 2252 N N . LEU A 1 303 ? 17.315 27.349 5.352 1.00 41.35 331 LEU A N 1
ATOM 2253 C CA . LEU A 1 303 ? 16.697 26.350 6.181 1.00 41.60 331 LEU A CA 1
ATOM 2254 C C . LEU A 1 303 ? 15.961 25.406 5.253 1.00 41.00 331 LEU A C 1
ATOM 2255 O O . LEU A 1 303 ? 16.176 24.185 5.327 1.00 41.39 331 LEU A O 1
ATOM 2260 N N . GLU A 1 304 ? 15.165 25.962 4.335 1.00 40.73 332 GLU A N 1
ATOM 2261 C CA . GLU A 1 304 ? 14.306 25.134 3.472 1.00 41.32 332 GLU A CA 1
ATOM 2262 C C . GLU A 1 304 ? 15.110 24.238 2.551 1.00 40.33 332 GLU A C 1
ATOM 2263 O O . GLU A 1 304 ? 14.755 23.088 2.333 1.00 39.82 332 GLU A O 1
ATOM 2269 N N . GLN A 1 305 ? 16.183 24.789 2.000 1.00 40.23 333 GLN A N 1
ATOM 2270 C CA . GLN A 1 305 ? 16.984 24.080 1.022 1.00 40.36 333 GLN A CA 1
ATOM 2271 C C . GLN A 1 305 ? 17.743 22.922 1.677 1.00 39.11 333 GLN A C 1
ATOM 2272 O O . GLN A 1 305 ? 17.795 21.836 1.129 1.00 38.49 333 GLN A O 1
ATOM 2278 N N . ASN A 1 306 ? 18.282 23.165 2.866 1.00 38.58 334 ASN A N 1
ATOM 2279 C CA . ASN A 1 306 ? 18.934 22.133 3.665 1.00 39.16 334 ASN A CA 1
ATOM 2280 C C . ASN A 1 306 ? 17.968 20.983 4.006 1.00 38.78 334 ASN A C 1
ATOM 2281 O O . ASN A 1 306 ? 18.317 19.822 3.810 1.00 40.18 334 ASN A O 1
ATOM 2286 N N . LEU A 1 307 ? 16.748 21.304 4.467 1.00 38.17 335 LEU A N 1
ATOM 2287 C CA . LEU A 1 307 ? 15.677 20.310 4.645 1.00 36.94 335 LEU A CA 1
ATOM 2288 C C . LEU A 1 307 ? 15.362 19.558 3.340 1.00 37.34 335 LEU A C 1
ATOM 2289 O O . LEU A 1 307 ? 15.196 18.323 3.358 1.00 38.35 335 LEU A O 1
ATOM 2294 N N . CYS A 1 308 ? 15.304 20.238 2.203 1.00 36.68 336 CYS A N 1
ATOM 2295 C CA . CYS A 1 308 ? 15.060 19.485 0.957 1.00 37.68 336 CYS A CA 1
ATOM 2296 C C . CYS A 1 308 ? 16.171 18.489 0.709 1.00 38.90 336 CYS A C 1
ATOM 2297 O O . CYS A 1 308 ? 15.907 17.339 0.329 1.00 39.46 336 CYS A O 1
ATOM 2300 N N . ARG A 1 309 ? 17.407 18.935 0.951 1.00 39.37 337 ARG A N 1
ATOM 2301 C CA . ARG A 1 309 ? 18.580 18.110 0.729 1.00 41.54 337 ARG A CA 1
ATOM 2302 C C . ARG A 1 309 ? 18.503 16.833 1.554 1.00 41.01 337 ARG A C 1
ATOM 2303 O O . ARG A 1 309 ? 18.706 15.753 1.031 1.00 42.92 337 ARG A O 1
ATOM 2311 N N . ILE A 1 310 ? 18.198 16.972 2.834 1.00 39.16 338 ILE A N 1
ATOM 2312 C CA . ILE A 1 310 ? 18.053 15.834 3.728 1.00 38.97 338 ILE A CA 1
ATOM 2313 C C . ILE A 1 310 ? 16.912 14.859 3.304 1.00 39.03 338 ILE A C 1
ATOM 2314 O O . ILE A 1 310 ? 17.101 13.624 3.312 1.00 39.49 338 ILE A O 1
ATOM 2319 N N . ILE A 1 311 ? 15.747 15.418 2.947 1.00 37.38 339 ILE A N 1
ATOM 2320 C CA . ILE A 1 311 ? 14.561 14.638 2.594 1.00 37.26 339 ILE A CA 1
ATOM 2321 C C . ILE A 1 311 ? 14.732 13.935 1.254 1.00 38.12 339 ILE A C 1
ATOM 2322 O O . ILE A 1 311 ? 14.113 12.903 1.031 1.00 39.52 339 ILE A O 1
ATOM 2327 N N . GLU A 1 312 ? 15.549 14.493 0.367 1.00 38.09 340 GLU A N 1
ATOM 2328 C CA . GLU A 1 312 ? 15.622 14.051 -1.032 1.00 39.68 340 GLU A CA 1
ATOM 2329 C C . GLU A 1 312 ? 15.702 12.539 -1.259 1.00 40.82 340 GLU A C 1
ATOM 2330 O O . GLU A 1 312 ? 15.041 12.033 -2.167 1.00 42.51 340 GLU A O 1
ATOM 2336 N N . PRO A 1 313 ? 16.534 11.811 -0.476 1.00 41.29 341 PRO A N 1
ATOM 2337 C CA . PRO A 1 313 ? 16.629 10.352 -0.697 1.00 43.06 341 PRO A CA 1
ATOM 2338 C C . PRO A 1 313 ? 15.448 9.534 -0.196 1.00 42.10 341 PRO A C 1
ATOM 2339 O O . PRO A 1 313 ? 15.489 8.303 -0.293 1.00 44.61 341 PRO A O 1
ATOM 2343 N N . TYR A 1 314 ? 14.409 10.179 0.325 1.00 39.49 342 TYR A N 1
ATOM 2344 C CA . TYR A 1 314 ? 13.311 9.450 0.990 1.00 39.34 342 TYR A CA 1
ATOM 2345 C C . TYR A 1 314 ? 11.914 9.654 0.424 1.00 39.05 342 TYR A C 1
ATOM 2346 O O . TYR A 1 314 ? 11.522 10.774 0.102 1.00 38.30 342 TYR A O 1
ATOM 2355 N N . SER A 1 315 ? 11.146 8.574 0.364 1.00 39.88 343 SER A N 1
ATOM 2356 C CA . SER A 1 315 ? 9.699 8.664 0.109 1.00 39.91 343 SER A CA 1
ATOM 2357 C C . SER A 1 315 ? 8.966 8.764 1.428 1.00 38.74 343 SER A C 1
ATOM 2358 O O . SER A 1 315 ? 7.793 9.188 1.509 1.00 38.70 343 SER A O 1
ATOM 2361 N N . ARG A 1 316 ? 9.655 8.361 2.481 1.00 38.61 344 ARG A N 1
ATOM 2362 C CA . ARG A 1 316 ? 9.094 8.487 3.814 1.00 37.79 344 ARG A CA 1
ATOM 2363 C C . ARG A 1 316 ? 10.223 8.591 4.834 1.00 36.98 344 ARG A C 1
ATOM 2364 O O . ARG A 1 316 ? 11.168 7.827 4.809 1.00 37.34 344 ARG A O 1
ATOM 2372 N N . VAL A 1 317 ? 10.145 9.567 5.720 1.00 36.20 345 VAL A N 1
ATOM 2373 C CA . VAL A 1 317 ? 11.284 9.808 6.611 1.00 35.43 345 VAL A CA 1
ATOM 2374 C C . VAL A 1 317 ? 10.818 10.273 7.978 1.00 35.61 345 VAL A C 1
ATOM 2375 O O . VAL A 1 317 ? 9.854 11.005 8.102 1.00 34.89 345 VAL A O 1
ATOM 2379 N N . GLN A 1 318 ? 11.479 9.808 9.019 1.00 37.84 346 GLN A N 1
ATOM 2380 C CA . GLN A 1 318 ? 11.146 10.286 10.356 1.00 39.67 346 GLN A CA 1
ATOM 2381 C C . GLN A 1 318 ? 11.560 11.725 10.486 1.00 38.97 346 GLN A C 1
ATOM 2382 O O . GLN A 1 318 ? 12.664 12.086 10.076 1.00 39.04 346 GLN A O 1
ATOM 2388 N N . VAL A 1 319 ? 10.670 12.534 11.054 1.00 39.10 347 VAL A N 1
ATOM 2389 C CA . VAL A 1 319 ? 10.968 13.923 11.399 1.00 38.90 347 VAL A CA 1
ATOM 2390 C C . VAL A 1 319 ? 12.138 13.986 12.367 1.00 40.49 347 VAL A C 1
ATOM 2391 O O . VAL A 1 319 ? 13.005 14.855 12.235 1.00 41.02 347 VAL A O 1
ATOM 2395 N N . ALA A 1 320 ? 12.174 13.076 13.337 1.00 41.96 348 ALA A N 1
ATOM 2396 C CA . ALA A 1 320 ? 13.329 12.968 14.243 1.00 44.70 348 ALA A CA 1
ATOM 2397 C C . ALA A 1 320 ? 14.665 12.831 13.483 1.00 44.81 348 ALA A C 1
ATOM 2398 O O . ALA A 1 320 ? 15.679 13.361 13.924 1.00 46.88 348 ALA A O 1
ATOM 2400 N N . HIS A 1 321 ? 14.654 12.126 12.350 1.00 44.07 349 HIS A N 1
ATOM 2401 C CA . HIS A 1 321 ? 15.841 11.903 11.565 1.00 45.48 349 HIS A CA 1
ATOM 2402 C C . HIS A 1 321 ? 16.214 13.199 10.875 1.00 44.75 349 HIS A C 1
ATOM 2403 O O . HIS A 1 321 ? 17.393 13.577 10.847 1.00 45.69 349 HIS A O 1
ATOM 2410 N N . VAL A 1 322 ? 15.204 13.874 10.316 1.00 42.96 350 VAL A N 1
ATOM 2411 C CA . VAL A 1 322 ? 15.431 15.129 9.644 1.00 42.42 350 VAL A CA 1
ATOM 2412 C C . VAL A 1 322 ? 16.014 16.142 10.628 1.00 43.95 350 VAL A C 1
ATOM 2413 O O . VAL A 1 322 ? 17.026 16.785 10.324 1.00 44.15 350 VAL A O 1
ATOM 2417 N N . ALA A 1 323 ? 15.406 16.237 11.815 1.00 45.03 351 ALA A N 1
ATOM 2418 C CA . ALA A 1 323 ? 15.866 17.165 12.853 1.00 47.00 351 ALA A CA 1
ATOM 2419 C C . ALA A 1 323 ? 17.286 16.867 13.340 1.00 49.47 351 ALA A C 1
ATOM 2420 O O . ALA A 1 323 ? 18.079 17.783 13.499 1.00 50.62 351 ALA A O 1
ATOM 2422 N N . GLU A 1 324 ? 17.620 15.602 13.560 1.00 51.07 352 GLU A N 1
ATOM 2423 C CA . GLU A 1 324 ? 18.999 15.267 13.927 1.00 54.18 352 GLU A CA 1
ATOM 2424 C C . GLU A 1 324 ? 19.992 15.679 12.828 1.00 53.99 352 GLU A C 1
ATOM 2425 O O . GLU A 1 324 ? 21.070 16.175 13.134 1.00 56.07 352 GLU A O 1
ATOM 2427 N N . SER A 1 325 ? 19.616 15.509 11.559 1.00 52.12 353 SER A N 1
ATOM 2428 C CA . SER A 1 325 ? 20.518 15.815 10.436 1.00 52.58 353 SER A CA 1
ATOM 2429 C C . SER A 1 325 ? 20.821 17.293 10.296 1.00 51.96 353 SER A C 1
ATOM 2430 O O . SER A 1 325 ? 21.894 17.656 9.861 1.00 53.64 353 SER A O 1
ATOM 2433 N N . ILE A 1 326 ? 19.849 18.146 10.602 1.00 50.73 354 ILE A N 1
ATOM 2434 C CA . ILE A 1 326 ? 20.036 19.580 10.482 1.00 49.87 354 ILE A CA 1
ATOM 2435 C C . ILE A 1 326 ? 20.420 20.154 11.846 1.00 52.86 354 ILE A C 1
ATOM 2436 O O . ILE A 1 326 ? 20.684 21.351 11.989 1.00 52.81 354 ILE A O 1
ATOM 2441 N N . GLN A 1 327 ? 20.462 19.279 12.843 1.00 55.22 355 GLN A N 1
ATOM 2442 C CA . GLN A 1 327 ? 20.821 19.676 14.206 1.00 59.38 355 GLN A CA 1
ATOM 2443 C C . GLN A 1 327 ? 19.966 20.839 14.722 1.00 58.62 355 GLN A C 1
ATOM 2444 O O . GLN A 1 327 ? 20.486 21.880 15.136 1.00 60.19 355 GLN A O 1
ATOM 2450 N N . LEU A 1 328 ? 18.646 20.637 14.665 1.00 56.30 356 LEU A N 1
ATOM 2451 C CA . LEU A 1 328 ? 17.662 21.582 15.198 1.00 56.32 356 LEU A CA 1
ATOM 2452 C C . LEU A 1 328 ? 16.609 20.843 16.038 1.00 57.07 356 LEU A C 1
ATOM 2453 O O . LEU A 1 328 ? 16.349 19.659 15.804 1.00 56.28 356 LEU A O 1
ATOM 2458 N N . PRO A 1 329 ? 16.004 21.523 17.028 0.50 58.84 357 PRO A N 1
ATOM 2459 C CA . PRO A 1 329 ? 14.979 20.822 17.783 0.50 59.73 357 PRO A CA 1
ATOM 2460 C C . PRO A 1 329 ? 13.789 20.453 16.911 0.50 56.94 357 PRO A C 1
ATOM 2461 O O . PRO A 1 329 ? 13.397 21.186 16.006 0.50 54.45 357 PRO A O 1
ATOM 2465 N N . MET A 1 330 ? 13.242 19.290 17.208 1.00 57.41 358 MET A N 1
ATOM 2466 C CA . MET A 1 330 ? 12.172 18.682 16.444 1.00 56.14 358 MET A CA 1
ATOM 2467 C C . MET A 1 330 ? 10.879 19.502 16.272 1.00 54.49 358 MET A C 1
ATOM 2468 O O . MET A 1 330 ? 10.314 19.486 15.181 1.00 52.84 358 MET A O 1
ATOM 2473 N N . PRO A 1 331 ? 10.377 20.162 17.334 0.50 56.23 359 PRO A N 1
ATOM 2474 C CA . PRO A 1 331 ? 9.198 20.984 17.094 0.50 55.78 359 PRO A CA 1
ATOM 2475 C C . PRO A 1 331 ? 9.413 22.086 16.066 0.50 53.51 359 PRO A C 1
ATOM 2476 O O . PRO A 1 331 ? 8.519 22.378 15.297 0.50 52.13 359 PRO A O 1
ATOM 2480 N N . GLN A 1 332 ? 10.592 22.686 16.035 0.50 53.06 360 GLN A N 1
ATOM 2481 C CA . GLN A 1 332 ? 10.846 23.725 15.058 0.50 52.04 360 GLN A CA 1
ATOM 2482 C C . GLN A 1 332 ? 10.790 23.138 13.660 0.50 47.90 360 GLN A C 1
ATOM 2483 O O . GLN A 1 332 ? 10.205 23.713 12.746 0.50 46.45 360 GLN A O 1
ATOM 2489 N N . VAL A 1 333 ? 11.419 21.980 13.505 1.00 46.61 361 VAL A N 1
ATOM 2490 C CA . VAL A 1 333 ? 11.526 21.321 12.218 1.00 43.80 361 VAL A CA 1
ATOM 2491 C C . VAL A 1 333 ? 10.174 20.813 11.740 1.00 43.65 361 VAL A C 1
ATOM 2492 O O . VAL A 1 333 ? 9.851 20.976 10.579 1.00 42.04 361 VAL A O 1
ATOM 2496 N N . GLU A 1 334 ? 9.381 20.229 12.630 1.00 45.30 362 GLU A N 1
ATOM 2497 C CA . GLU A 1 334 ? 7.998 19.885 12.284 1.00 46.93 362 GLU A CA 1
ATOM 2498 C C . GLU A 1 334 ? 7.153 21.127 11.920 1.00 47.16 362 GLU A C 1
ATOM 2499 O O . GLU A 1 334 ? 6.392 21.105 10.943 1.00 46.43 362 GLU A O 1
ATOM 2505 N N . LYS A 1 335 ? 7.299 22.206 12.676 1.00 48.56 363 LYS A N 1
ATOM 2506 C CA . LYS A 1 335 ? 6.624 23.440 12.326 0.50 50.45 363 LYS A CA 1
ATOM 2507 C C . LYS A 1 335 ? 7.039 23.970 10.952 1.00 48.25 363 LYS A C 1
ATOM 2508 O O . LYS A 1 335 ? 6.170 24.325 10.153 1.00 48.26 363 LYS A O 1
ATOM 2514 N N . LYS A 1 336 ? 8.347 23.979 10.654 1.00 46.11 364 LYS A N 1
ATOM 2515 C CA . LYS A 1 336 ? 8.820 24.409 9.336 1.00 44.79 364 LYS A CA 1
ATOM 2516 C C . LYS A 1 336 ? 8.221 23.567 8.229 1.00 43.12 364 LYS A C 1
ATOM 2517 O O . LYS A 1 336 ? 7.740 24.109 7.234 1.00 43.97 364 LYS A O 1
ATOM 2523 N N . LEU A 1 337 ? 8.269 22.247 8.399 1.00 41.35 365 LEU A N 1
ATOM 2524 C CA . LEU A 1 337 ? 7.738 21.313 7.397 1.00 40.75 365 LEU A CA 1
ATOM 2525 C C . LEU A 1 337 ? 6.236 21.493 7.117 1.00 41.92 365 LEU A C 1
ATOM 2526 O O . LEU A 1 337 ? 5.830 21.446 5.969 1.00 41.01 365 LEU A O 1
ATOM 2531 N N . SER A 1 338 ? 5.430 21.696 8.159 1.00 43.83 366 SER A N 1
ATOM 2532 C CA . SER A 1 338 ? 4.008 21.893 7.950 1.00 46.95 366 SER A CA 1
ATOM 2533 C C . SER A 1 338 ? 3.746 23.194 7.220 1.00 49.03 366 SER A C 1
ATOM 2534 O O . SER A 1 338 ? 2.895 23.231 6.346 1.00 50.83 366 SER A O 1
ATOM 2537 N N . GLN A 1 339 ? 4.493 24.245 7.552 1.00 49.78 367 GLN A N 1
ATOM 2538 C CA . GLN A 1 339 ? 4.408 25.507 6.821 1.00 52.01 367 GLN A CA 1
ATOM 2539 C C . GLN A 1 339 ? 4.806 25.352 5.345 1.00 49.57 367 GLN A C 1
ATOM 2540 O O . GLN A 1 339 ? 4.100 25.847 4.469 1.00 50.82 367 GLN A O 1
ATOM 2546 N N . MET A 1 340 ? 5.905 24.649 5.073 1.00 46.67 368 MET A N 1
ATOM 2547 C CA . MET A 1 340 ? 6.346 24.418 3.684 1.00 46.37 368 MET A CA 1
ATOM 2548 C C . MET A 1 340 ? 5.289 23.678 2.884 1.00 47.87 368 MET A C 1
ATOM 2549 O O . MET A 1 340 ? 5.113 23.964 1.699 1.00 49.46 368 MET A O 1
ATOM 2554 N N . ILE A 1 341 ? 4.609 22.723 3.525 1.00 47.40 369 ILE A N 1
ATOM 2555 C CA . ILE A 1 341 ? 3.542 21.992 2.891 1.00 49.26 369 ILE A CA 1
ATOM 2556 C C . ILE A 1 341 ? 2.325 22.890 2.684 1.00 54.00 369 ILE A C 1
ATOM 2557 O O . ILE A 1 341 ? 1.725 22.871 1.610 1.00 56.37 369 ILE A O 1
ATOM 2562 N N . LEU A 1 342 ? 1.962 23.667 3.707 1.00 56.36 370 LEU A N 1
ATOM 2563 C CA . LEU A 1 342 ? 0.806 24.556 3.637 1.00 61.44 370 LEU A CA 1
ATOM 2564 C C . LEU A 1 342 ? 0.942 25.643 2.565 1.00 63.36 370 LEU A C 1
ATOM 2565 O O . LEU A 1 342 ? -0.036 25.971 1.902 1.00 66.44 370 LEU A O 1
ATOM 2570 N N . ASP A 1 343 ? 2.152 26.182 2.402 1.00 62.12 371 ASP A N 1
ATOM 2571 C CA . ASP A 1 343 ? 2.462 27.180 1.361 1.00 64.22 371 ASP A CA 1
ATOM 2572 C C . ASP A 1 343 ? 2.904 26.585 0.002 1.00 63.92 371 ASP A C 1
ATOM 2573 O O . ASP A 1 343 ? 3.418 27.307 -0.853 1.00 64.62 371 ASP A O 1
ATOM 2578 N N . LYS A 1 344 ? 2.719 25.278 -0.184 1.00 63.76 372 LYS A N 1
ATOM 2579 C CA . LYS A 1 344 ? 3.043 24.585 -1.450 1.00 64.09 372 LYS A CA 1
ATOM 2580 C C . LYS A 1 344 ? 4.511 24.699 -1.826 1.00 61.43 372 LYS A C 1
ATOM 2581 O O . LYS A 1 344 ? 4.849 24.697 -3.003 1.00 63.04 372 LYS A O 1
ATOM 2587 N N . LYS A 1 345 ? 5.378 24.821 -0.830 1.00 58.59 373 LYS A N 1
ATOM 2588 C CA . LYS A 1 345 ? 6.827 24.831 -1.064 1.00 56.54 373 LYS A CA 1
ATOM 2589 C C . LYS A 1 345 ? 7.399 23.420 -1.077 1.00 54.65 373 LYS A C 1
ATOM 2590 O O . LYS A 1 345 ? 8.583 23.221 -1.352 1.00 54.55 373 LYS A O 1
ATOM 2596 N N . PHE A 1 346 ? 6.566 22.441 -0.746 1.00 53.98 374 PHE A N 1
ATOM 2597 C CA . PHE A 1 346 ? 7.014 21.073 -0.614 1.00 51.52 374 PHE A CA 1
ATOM 2598 C C . PHE A 1 346 ? 5.855 20.145 -0.837 1.00 51.70 374 PHE A C 1
ATOM 2599 O O . PHE A 1 346 ? 4.805 20.306 -0.233 1.00 52.87 374 PHE A O 1
ATOM 2607 N N . SER A 1 347 ? 6.034 19.164 -1.705 1.00 50.82 375 SER A N 1
ATOM 2608 C CA . SER A 1 347 ? 4.931 18.291 -2.024 1.00 51.12 375 SER A CA 1
ATOM 2609 C C . SER A 1 347 ? 4.952 17.015 -1.152 1.00 48.68 375 SER A C 1
ATOM 2610 O O . SER A 1 347 ? 5.619 16.027 -1.470 1.00 48.47 375 SER A O 1
ATOM 2613 N N . GLY A 1 348 ? 4.240 17.057 -0.027 1.00 46.87 376 GLY A N 1
ATOM 2614 C CA . GLY A 1 348 ? 4.268 15.961 0.935 1.00 44.07 376 GLY A CA 1
ATOM 2615 C C . GLY A 1 348 ? 3.209 16.106 1.995 1.00 43.73 376 GLY A C 1
ATOM 2616 O O . GLY A 1 348 ? 2.407 17.021 1.933 1.00 45.69 376 GLY A O 1
ATOM 2617 N N . ILE A 1 349 ? 3.183 15.203 2.969 1.00 41.86 377 ILE A N 1
ATOM 2618 C CA . ILE A 1 349 ? 2.212 15.306 4.044 1.00 42.10 377 ILE A CA 1
ATOM 2619 C C . ILE A 1 349 ? 2.734 14.718 5.344 1.00 40.77 377 ILE A C 1
ATOM 2620 O O . ILE A 1 349 ? 3.641 13.920 5.320 1.00 39.40 377 ILE A O 1
ATOM 2625 N N . LEU A 1 350 ? 2.192 15.150 6.479 1.00 41.35 378 LEU A N 1
ATOM 2626 C CA . LEU A 1 350 ? 2.781 14.789 7.766 1.00 40.54 378 LEU A CA 1
ATOM 2627 C C . LEU A 1 350 ? 1.907 13.855 8.613 1.00 41.97 378 LEU A C 1
ATOM 2628 O O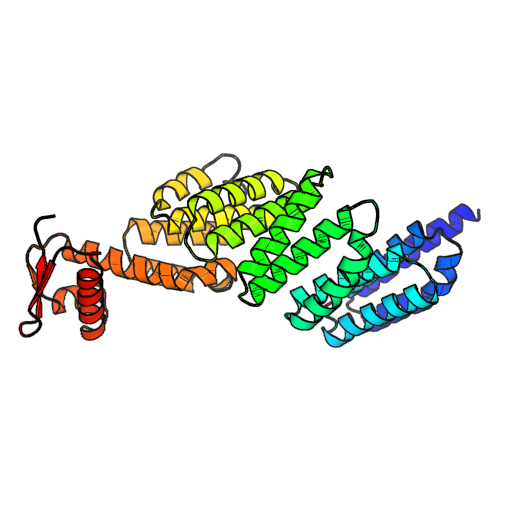 . LEU A 1 350 ? 0.706 14.088 8.774 1.00 43.85 378 LEU A O 1
ATOM 2633 N N . ASP A 1 351 ? 2.507 12.813 9.174 1.00 42.18 379 ASP A N 1
ATOM 2634 C CA . ASP A 1 351 ? 1.799 11.955 10.150 1.00 45.12 379 ASP A CA 1
ATOM 2635 C C . ASP A 1 351 ? 2.273 12.404 11.531 1.00 46.77 379 ASP A C 1
ATOM 2636 O O . ASP A 1 351 ? 3.339 11.972 11.965 1.00 46.81 379 ASP A O 1
ATOM 2641 N N . GLN A 1 352 ? 1.507 13.258 12.205 0.50 49.58 380 GLN A N 1
ATOM 2642 C CA . GLN A 1 352 ? 2.063 14.077 13.282 0.50 51.98 380 GLN A CA 1
ATOM 2643 C C . GLN A 1 352 ? 2.217 13.337 14.584 0.50 54.99 380 GLN A C 1
ATOM 2644 O O . GLN A 1 352 ? 2.805 13.839 15.543 0.50 56.49 380 GLN A O 1
ATOM 2650 N N . GLY A 1 353 ? 1.694 12.128 14.606 1.00 57.10 381 GLY A N 1
ATOM 2651 C CA . GLY A 1 353 ? 1.520 11.412 15.853 1.00 61.50 381 GLY A CA 1
ATOM 2652 C C . GLY A 1 353 ? 2.518 10.300 15.922 1.00 61.51 381 GLY A C 1
ATOM 2653 O O . GLY A 1 353 ? 2.921 9.885 17.016 1.00 64.00 381 GLY A O 1
ATOM 2654 N N . GLU A 1 354 ? 2.901 9.809 14.742 1.00 59.84 382 GLU A N 1
ATOM 2655 C CA . GLU A 1 354 ? 3.975 8.818 14.616 1.00 59.07 382 GLU A CA 1
ATOM 2656 C C . GLU A 1 354 ? 5.259 9.452 13.997 1.00 55.41 382 GLU A C 1
ATOM 2657 O O . GLU A 1 354 ? 6.217 8.758 13.623 1.00 54.55 382 GLU A O 1
ATOM 2663 N N . GLY A 1 355 ? 5.261 10.787 13.923 1.00 53.35 383 GLY A N 1
ATOM 2664 C CA . GLY A 1 355 ? 6.421 11.568 13.504 1.00 49.40 383 GLY A CA 1
ATOM 2665 C C . GLY A 1 355 ? 6.986 11.278 12.126 1.00 45.80 383 GLY A C 1
ATOM 2666 O O . GLY A 1 355 ? 8.204 11.315 11.938 1.00 45.94 383 GLY A O 1
ATOM 2667 N N . VAL A 1 356 ? 6.128 11.037 11.149 0.50 42.86 384 VAL A N 1
ATOM 2668 C CA . VAL A 1 356 ? 6.610 10.761 9.813 0.50 39.67 384 VAL A CA 1
ATOM 2669 C C . VAL A 1 356 ? 6.133 11.806 8.792 0.50 37.13 384 VAL A C 1
ATOM 2670 O O . VAL A 1 356 ? 5.026 12.294 8.843 0.50 36.98 384 VAL A O 1
ATOM 2674 N N . LEU A 1 357 ? 7.021 12.149 7.880 1.00 35.06 385 LEU A N 1
ATOM 2675 C CA . LEU A 1 357 ? 6.747 12.971 6.708 1.00 33.94 385 LEU A CA 1
ATOM 2676 C C . LEU A 1 357 ? 6.711 12.051 5.520 1.00 34.00 385 LEU A C 1
ATOM 2677 O O . LEU A 1 357 ? 7.690 11.325 5.332 1.00 34.95 385 LEU A O 1
ATOM 2682 N N . ILE A 1 358 ? 5.605 12.025 4.774 0.50 34.33 386 ILE A N 1
ATOM 2683 C CA . ILE A 1 358 ? 5.504 11.297 3.523 0.50 34.96 386 ILE A CA 1
ATOM 2684 C C . ILE A 1 358 ? 5.791 12.297 2.412 0.50 35.88 386 ILE A C 1
ATOM 2685 O O . ILE A 1 358 ? 5.289 13.401 2.424 0.50 34.95 386 ILE A O 1
ATOM 2690 N N . VAL A 1 359 ? 6.608 11.885 1.447 1.00 38.23 387 VAL A N 1
ATOM 2691 C CA . VAL A 1 359 ? 7.052 12.709 0.330 1.00 39.87 387 VAL A CA 1
ATOM 2692 C C . VAL A 1 359 ? 6.371 12.252 -0.967 1.00 43.92 387 VAL A C 1
ATOM 2693 O O . VAL A 1 359 ? 6.406 11.070 -1.322 1.00 45.55 387 VAL A O 1
ATOM 2697 N N . PHE A 1 360 ? 5.710 13.163 -1.671 1.00 46.84 388 PHE A N 1
ATOM 2698 C CA . PHE A 1 360 ? 4.992 12.741 -2.889 1.00 51.59 388 PHE A CA 1
ATOM 2699 C C . PHE A 1 360 ? 5.903 12.778 -4.117 1.00 54.40 388 PHE A C 1
ATOM 2700 O O . PHE A 1 360 ? 6.757 13.667 -4.250 1.00 54.46 388 PHE A O 1
ATOM 2708 N N . GLU A 1 361 ? 5.706 11.814 -5.007 1.00 58.69 389 GLU A N 1
ATOM 2709 C CA . GLU A 1 361 ? 6.449 11.732 -6.263 1.00 62.69 389 GLU A CA 1
ATOM 2710 C C . GLU A 1 361 ? 6.221 13.010 -7.076 1.00 65.02 389 GLU A C 1
ATOM 2711 O O . GLU A 1 361 ? 5.193 13.166 -7.733 1.00 67.57 389 GLU A O 1
ATOM 2713 N N . GLU A 1 362 ? 7.179 13.936 -6.979 1.00 65.09 390 GLU A N 1
ATOM 2714 C CA . GLU A 1 362 ? 7.112 15.233 -7.665 1.00 67.09 390 GLU A CA 1
ATOM 2715 C C . GLU A 1 362 ? 7.309 15.072 -9.187 1.00 71.57 390 GLU A C 1
ATOM 2716 O O . GLU A 1 362 ? 7.932 15.920 -9.847 1.00 73.21 390 GLU A O 1
#

InterPro domains:
  IPR000717 Proteasome component (PCI) domain [PF01399] (306-388)
  IPR000717 Proteasome component (PCI) domain [PS50250] (224-392)
  IPR000717 Proteasome component (PCI) domain [SM00088] (321-404)
  IPR036390 Winged helix DNA-binding domain superfamily [SSF46785] (316-397)
  IPR040773 26S proteasome regulatory subunit Rpn6, N-terminal [PF18055] (5-139)
  IPR040780 6S proteasome subunit Rpn6, C-terminal helix domain [PF18503] (393-419)
  IPR050871 26S Proteasome and COP9 Signalosome Components [PTHR10678] (24-419)